Protein AF-A0A1S2JYB7-F1 (afdb_monomer)

Mean predicted aligned error: 8.52 Å

Secondary structure (DSSP, 8-state):
-HHHHHHHHHHHHHHHHHHHHHHHHHHHHHHHHHHHHHHHHHTTSS------SS--HHHHHHHHHHHHHHHHHHHHHHHTT---HHHHHHHHHHHHHHHHHHHHHHHHHHHHHHHHHHHHHHHHHHHHHHHHHHHHHHHHTTTT--HHHHHHHHHHHHHHHHHHTT-TTHHHHHHHHHHHHHHHHHHHHHHHHHHHHHS--

Nearest PDB structures (foldseek):
  7k3h-assembly1_B  TM=6.948E-01  e=2.021E+00  synthetic construct
  2xra-assembly1_A  TM=2.652E-01  e=6.170E-01  synthetic construct

pLDDT: mean 89.62, std 13.09, range [43.94, 98.69]

Radius of gyration: 32.05 Å; Cα contacts (8 Å, |Δi|>4): 171; chains: 1; bounding box: 79×21×98 Å

Foldseek 3Di:
DVVVVVVVVVVVVVQVVLQVCLVVLLVLLVVLLVVLVVVLVVVVPDDPQPPDDDAGSVNLVVLSVLLVVLSVVLVVCVVVVDDRSVVSSVSSNVSSVSNVVNSVVVVVVVVVVVVVVVVQVVLLVLLVVLLVVLVVLCVVLVVQADDQLVVLSVQLVVLSVVLVVDPPPSRVSSNSSNVSSNVSNVRSVVSVVVVVVVVVD

Structure (mmCIF, N/CA/C/O backbone):
data_AF-A0A1S2JYB7-F1
#
_entry.id   AF-A0A1S2JYB7-F1
#
loop_
_atom_site.group_PDB
_atom_site.id
_atom_site.type_symbol
_atom_site.label_atom_id
_atom_site.label_alt_id
_atom_site.label_comp_id
_atom_site.label_asym_id
_atom_site.label_entity_id
_atom_site.label_seq_id
_atom_site.pdbx_PDB_ins_code
_atom_site.Cartn_x
_atom_site.Cartn_y
_atom_site.Cartn_z
_atom_site.occupancy
_atom_site.B_iso_or_equiv
_atom_site.auth_seq_id
_atom_site.auth_comp_id
_atom_site.auth_asym_id
_atom_site.auth_atom_id
_atom_site.pdbx_PDB_model_num
ATOM 1 N N . MET A 1 1 ? -50.897 3.845 28.136 1.00 62.41 1 MET A N 1
ATOM 2 C CA . MET A 1 1 ? -50.084 2.917 28.954 1.00 62.41 1 MET A CA 1
ATOM 3 C C . MET A 1 1 ? -49.408 1.832 28.113 1.00 62.41 1 MET A C 1
ATOM 5 O O . MET A 1 1 ? -48.233 1.622 28.353 1.00 62.41 1 MET A O 1
ATOM 9 N N . ALA A 1 2 ? -50.059 1.230 27.103 1.00 75.06 2 ALA A N 1
ATOM 10 C CA . ALA A 1 2 ? -49.429 0.231 26.212 1.00 75.06 2 ALA A CA 1
ATOM 11 C C . ALA A 1 2 ? -48.135 0.720 25.517 1.00 75.06 2 ALA A C 1
ATOM 13 O O . ALA A 1 2 ? -47.101 0.080 25.623 1.00 75.06 2 ALA A O 1
ATOM 14 N N . LEU A 1 3 ? -48.148 1.935 24.954 1.00 86.81 3 LEU A N 1
ATOM 15 C CA . LEU A 1 3 ? -47.006 2.535 24.240 1.00 86.81 3 LEU A CA 1
ATOM 16 C C . LEU A 1 3 ? -45.702 2.660 25.057 1.00 86.81 3 LEU A C 1
ATOM 18 O O . LEU A 1 3 ? -44.619 2.607 24.485 1.00 86.81 3 LEU A O 1
ATOM 22 N N . LEU A 1 4 ? -45.796 2.855 26.378 1.00 87.06 4 LEU A N 1
ATOM 23 C CA . LEU A 1 4 ? -44.614 2.969 27.242 1.00 87.06 4 LEU A CA 1
ATOM 24 C C . LEU A 1 4 ? -44.008 1.591 27.530 1.00 87.06 4 LEU A C 1
ATOM 26 O O . LEU A 1 4 ? -42.791 1.457 27.526 1.00 87.06 4 LEU A O 1
ATOM 30 N N . VAL A 1 5 ? -44.854 0.581 27.754 1.00 88.50 5 VAL A N 1
ATOM 31 C CA . VAL A 1 5 ? -44.421 -0.805 27.988 1.00 88.50 5 VAL A CA 1
ATOM 32 C C . VAL A 1 5 ? -43.742 -1.353 26.733 1.00 88.50 5 VAL A C 1
ATOM 34 O O . VAL A 1 5 ? -42.604 -1.801 26.815 1.00 88.50 5 VAL A O 1
ATOM 37 N N . ASP A 1 6 ? -44.352 -1.156 25.560 1.00 88.81 6 ASP A N 1
ATOM 38 C CA . ASP A 1 6 ? -43.769 -1.565 24.275 1.00 88.81 6 ASP A CA 1
ATOM 39 C C . ASP A 1 6 ? -42.399 -0.905 24.011 1.00 88.81 6 ASP A C 1
ATOM 41 O O . ASP A 1 6 ? -41.499 -1.508 23.424 1.00 88.81 6 ASP A O 1
ATOM 45 N N . ALA A 1 7 ? -42.225 0.355 24.430 1.00 85.19 7 ALA A N 1
ATOM 46 C CA . ALA A 1 7 ? -40.959 1.072 24.294 1.00 85.19 7 ALA A CA 1
ATOM 47 C C . ALA A 1 7 ? -39.878 0.547 25.255 1.00 85.19 7 ALA A C 1
ATOM 49 O O . ALA A 1 7 ? -38.714 0.457 24.863 1.00 85.19 7 ALA A O 1
ATOM 50 N N . VAL A 1 8 ? -40.249 0.185 26.488 1.00 90.75 8 VAL A N 1
ATOM 51 C CA . VAL A 1 8 ? -39.332 -0.414 27.472 1.00 90.75 8 VAL A CA 1
ATOM 52 C C . VAL A 1 8 ? -38.886 -1.802 27.020 1.00 90.75 8 VAL A C 1
ATOM 54 O O . VAL A 1 8 ? -37.689 -2.081 27.051 1.00 90.75 8 VAL A O 1
ATOM 57 N N . ASP A 1 9 ? -39.807 -2.632 26.532 1.00 92.06 9 ASP A N 1
ATOM 58 C CA . ASP A 1 9 ? -39.489 -3.976 26.044 1.00 92.06 9 ASP A CA 1
ATOM 59 C C . ASP A 1 9 ? -38.550 -3.919 24.835 1.00 92.06 9 ASP A C 1
ATOM 61 O O . ASP A 1 9 ? -37.530 -4.611 24.799 1.00 92.06 9 ASP A O 1
ATOM 65 N N . ARG A 1 10 ? -38.818 -3.018 23.877 1.00 88.56 10 ARG A N 1
ATOM 66 C CA . ARG A 1 10 ? -37.906 -2.778 22.748 1.00 88.56 10 ARG A CA 1
ATOM 67 C C . ARG A 1 10 ? -36.523 -2.345 23.225 1.00 88.56 10 ARG A C 1
ATOM 69 O O . ARG A 1 10 ? -35.522 -2.870 22.746 1.00 88.56 10 ARG A O 1
ATOM 76 N N . ARG A 1 11 ? -36.457 -1.417 24.183 1.00 90.94 11 ARG A N 1
ATOM 77 C CA . ARG A 1 11 ? -35.179 -0.937 24.715 1.00 90.94 11 ARG A CA 1
ATOM 78 C C . ARG A 1 11 ? -34.408 -2.048 25.429 1.00 90.94 11 ARG A C 1
ATOM 80 O O . ARG A 1 11 ? -33.192 -2.115 25.289 1.00 90.94 11 ARG A O 1
ATOM 87 N N . ALA A 1 12 ? -35.089 -2.924 26.166 1.00 90.88 12 ALA A N 1
ATOM 88 C CA . ALA A 1 12 ? -34.463 -4.074 26.811 1.00 90.88 12 ALA A CA 1
ATOM 89 C C . ALA A 1 12 ? -33.847 -5.037 25.782 1.00 90.88 12 ALA A C 1
ATOM 91 O O . ALA A 1 12 ? -32.717 -5.487 25.973 1.00 90.88 12 ALA A O 1
ATOM 92 N N . VAL A 1 13 ? -34.547 -5.290 24.669 1.00 93.88 13 VAL A N 1
ATOM 93 C CA . VAL A 1 13 ? -34.031 -6.102 23.554 1.00 93.88 13 VAL A CA 1
ATOM 94 C C . VAL A 1 13 ? -32.801 -5.451 22.917 1.00 93.88 13 VAL A C 1
ATOM 96 O O . VAL A 1 13 ? -31.772 -6.108 22.802 1.00 93.88 13 VAL A O 1
ATOM 99 N N . GLU A 1 14 ? -32.856 -4.158 22.582 1.00 91.50 14 GLU A N 1
ATOM 100 C CA . GLU A 1 14 ? -31.715 -3.429 21.999 1.00 91.50 14 GLU A CA 1
ATOM 101 C C . GLU A 1 14 ? -30.465 -3.485 22.891 1.00 91.50 14 GLU A C 1
ATOM 103 O O . GLU A 1 14 ? -29.353 -3.710 22.409 1.00 91.50 14 GLU A O 1
ATOM 108 N N . LEU A 1 15 ? -30.638 -3.295 24.203 1.00 94.69 15 LEU A N 1
ATOM 109 C CA . LEU A 1 15 ? -29.540 -3.353 25.169 1.00 94.69 15 LEU A CA 1
ATOM 110 C C . LEU A 1 15 ? -28.949 -4.765 25.265 1.00 94.69 15 LEU A C 1
ATOM 112 O O . LEU A 1 15 ? -27.727 -4.908 25.309 1.00 94.69 15 LEU A O 1
ATOM 116 N N . ALA A 1 16 ? -29.796 -5.798 25.271 1.00 94.19 16 ALA A N 1
ATOM 117 C CA . ALA A 1 16 ? -29.359 -7.191 25.302 1.00 94.19 16 ALA A CA 1
ATOM 118 C C . ALA A 1 16 ? -28.615 -7.588 24.017 1.00 94.19 16 ALA A C 1
ATOM 120 O O . ALA A 1 16 ? -27.572 -8.239 24.084 1.00 94.19 16 ALA A O 1
ATOM 121 N N . GLU A 1 17 ? -29.100 -7.155 22.851 1.00 95.88 17 GLU A N 1
ATOM 122 C CA . GLU A 1 17 ? -28.427 -7.373 21.569 1.00 95.88 17 GLU A CA 1
ATOM 123 C C . GLU A 1 17 ? -27.063 -6.681 21.518 1.00 95.88 17 GLU A C 1
ATOM 125 O O . GLU A 1 17 ? -26.070 -7.297 21.122 1.00 95.88 17 GLU A O 1
ATOM 130 N N . ALA A 1 18 ? -26.988 -5.417 21.946 1.00 95.69 18 ALA A N 1
ATOM 131 C CA . ALA A 1 18 ? -25.731 -4.679 21.981 1.00 95.69 18 ALA A CA 1
ATOM 132 C C . ALA A 1 18 ? -24.721 -5.325 22.943 1.00 95.69 18 ALA A C 1
ATOM 134 O O . ALA A 1 18 ? -23.562 -5.523 22.571 1.00 95.69 18 ALA A O 1
ATOM 135 N N . ALA A 1 19 ? -25.168 -5.739 24.133 1.00 95.81 19 ALA A N 1
ATOM 136 C CA . ALA A 1 19 ? -24.342 -6.474 25.090 1.00 95.81 19 ALA A CA 1
ATOM 137 C C . ALA A 1 19 ? -23.849 -7.815 24.520 1.00 95.81 19 ALA A C 1
ATOM 139 O O . ALA A 1 19 ? -22.691 -8.173 24.717 1.00 95.81 19 ALA A O 1
ATOM 140 N N . GLY A 1 20 ? -24.691 -8.532 23.768 1.00 97.06 20 GLY A N 1
ATOM 141 C CA . GLY A 1 20 ? -24.318 -9.787 23.110 1.00 97.06 20 GLY A CA 1
ATOM 142 C C . GLY A 1 20 ? -23.307 -9.619 21.968 1.00 97.06 20 GLY A C 1
ATOM 143 O O . GLY A 1 20 ? -22.496 -10.513 21.737 1.00 97.06 20 GLY A O 1
ATOM 144 N N . ARG A 1 21 ? -23.317 -8.478 21.266 1.00 97.88 21 ARG A N 1
ATOM 145 C CA . ARG A 1 21 ? -22.377 -8.174 20.166 1.00 97.88 21 ARG A CA 1
ATOM 146 C C . ARG A 1 21 ? -21.041 -7.607 20.639 1.00 97.88 21 ARG A C 1
ATOM 148 O O . ARG A 1 21 ? -20.037 -7.767 19.946 1.00 97.88 21 ARG A O 1
ATOM 155 N N . LEU A 1 22 ? -21.017 -6.956 21.801 1.00 97.94 22 LEU A N 1
ATOM 156 C CA . LEU A 1 22 ? -19.838 -6.260 22.315 1.00 97.94 22 LEU A CA 1
ATOM 157 C C . LEU A 1 22 ? -18.574 -7.142 22.423 1.00 97.94 22 LEU A C 1
ATOM 159 O O . LEU A 1 22 ? -17.516 -6.673 22.001 1.00 97.94 22 LEU A O 1
ATOM 163 N N . PRO A 1 23 ? -18.630 -8.405 22.900 1.00 97.56 23 PRO A N 1
ATOM 164 C CA . PRO A 1 23 ? -17.450 -9.271 22.941 1.00 97.56 23 PRO A CA 1
ATOM 165 C C . PRO A 1 23 ? -16.840 -9.529 21.558 1.00 97.56 23 PRO A C 1
ATOM 167 O O . PRO A 1 23 ? -15.619 -9.540 21.424 1.00 97.56 23 PRO A O 1
ATOM 170 N N . GLY A 1 24 ? -17.680 -9.692 20.530 1.00 98.00 24 GLY A N 1
ATOM 171 C CA . GLY A 1 24 ? -17.230 -9.869 19.148 1.00 98.00 24 GLY A CA 1
ATOM 172 C C . GLY A 1 24 ? -16.536 -8.619 18.614 1.00 98.00 24 GLY A C 1
ATOM 173 O O . GLY A 1 24 ? -15.418 -8.707 18.121 1.00 98.00 24 GLY A O 1
ATOM 174 N N . ALA A 1 25 ? -17.143 -7.446 18.814 1.00 98.06 25 ALA A N 1
ATOM 175 C CA . ALA A 1 25 ? -16.552 -6.172 18.400 1.00 98.06 25 ALA A CA 1
ATOM 176 C C . ALA A 1 25 ? -15.205 -5.889 19.095 1.00 98.06 25 ALA A C 1
ATOM 178 O O . ALA A 1 25 ? -14.282 -5.364 18.478 1.00 98.06 25 ALA A O 1
ATOM 179 N N . LEU A 1 26 ? -15.063 -6.256 20.375 1.00 98.31 26 LEU A N 1
ATOM 180 C CA . LEU A 1 26 ? -13.788 -6.149 21.092 1.00 98.31 26 LEU A CA 1
ATOM 181 C C . LEU A 1 26 ? -12.722 -7.090 20.514 1.00 98.31 26 LEU A C 1
ATOM 183 O O . LEU A 1 26 ? -11.576 -6.674 20.367 1.00 98.31 26 LEU A O 1
ATOM 187 N N . ALA A 1 27 ? -13.091 -8.328 20.175 1.00 98.19 27 ALA A N 1
ATOM 188 C CA . ALA A 1 27 ? -12.171 -9.288 19.568 1.00 98.19 27 ALA A CA 1
ATOM 189 C C . ALA A 1 27 ? -11.717 -8.848 18.162 1.00 98.19 27 ALA A C 1
ATOM 191 O O . ALA A 1 27 ? -10.544 -8.992 17.820 1.00 98.19 27 ALA A O 1
ATOM 192 N N . GLU A 1 28 ? -12.620 -8.275 17.361 1.00 97.81 28 GLU A N 1
ATOM 193 C CA . GLU A 1 28 ? -12.292 -7.688 16.054 1.00 97.81 28 GLU A CA 1
ATOM 194 C C . GLU A 1 28 ? -11.310 -6.516 16.199 1.00 97.81 28 GLU A C 1
ATOM 196 O O . GLU A 1 28 ? -10.268 -6.496 15.538 1.00 97.81 28 GLU A O 1
ATOM 201 N N . ALA A 1 29 ? -11.577 -5.603 17.138 1.00 98.19 29 ALA A N 1
ATOM 202 C CA . ALA A 1 29 ? -10.691 -4.479 17.428 1.00 98.19 29 ALA A CA 1
ATOM 203 C C . ALA A 1 29 ? -9.292 -4.923 17.876 1.00 98.19 29 ALA A C 1
ATOM 205 O O . ALA A 1 29 ? -8.289 -4.353 17.445 1.00 98.19 29 ALA A O 1
ATOM 206 N N . GLU A 1 30 ? -9.193 -5.969 18.698 1.00 98.06 30 GLU A N 1
ATOM 207 C CA . GLU A 1 30 ? -7.906 -6.555 19.083 1.00 98.06 30 GLU A CA 1
ATOM 208 C C . GLU A 1 30 ? -7.153 -7.181 17.916 1.00 98.06 30 GLU A C 1
ATOM 210 O O . GLU A 1 30 ? -5.936 -7.011 17.810 1.00 98.06 30 GLU A O 1
ATOM 215 N N . ALA A 1 31 ? -7.854 -7.894 17.033 1.00 98.19 31 ALA A N 1
ATOM 216 C CA . ALA A 1 31 ? -7.241 -8.470 15.846 1.00 98.19 31 ALA A CA 1
ATOM 217 C C . ALA A 1 31 ? -6.654 -7.369 14.947 1.00 98.19 31 ALA A C 1
ATOM 219 O O . ALA A 1 31 ? -5.500 -7.472 14.521 1.00 98.19 31 ALA A O 1
ATOM 220 N N . ASN A 1 32 ? -7.399 -6.280 14.738 1.00 97.88 32 ASN A N 1
ATOM 221 C CA . ASN A 1 32 ? -6.933 -5.127 13.970 1.00 97.88 32 ASN A CA 1
ATOM 222 C C . ASN A 1 32 ? -5.782 -4.382 14.668 1.00 97.88 32 ASN A C 1
ATOM 224 O O . ASN A 1 32 ? -4.841 -3.948 14.003 1.00 97.88 32 ASN A O 1
ATOM 228 N N . LEU A 1 33 ? -5.786 -4.273 16.001 1.00 98.38 33 LEU A N 1
ATOM 229 C CA . LEU A 1 33 ? -4.655 -3.731 16.766 1.00 98.38 33 LEU A CA 1
ATOM 230 C C . LEU A 1 33 ? -3.391 -4.587 16.609 1.00 98.38 33 LEU A C 1
ATOM 232 O O . LEU A 1 33 ? -2.304 -4.047 16.391 1.00 98.38 33 LEU A O 1
ATOM 236 N N . ALA A 1 34 ? -3.524 -5.914 16.658 1.00 98.00 34 ALA A N 1
ATOM 237 C CA . ALA A 1 34 ? -2.413 -6.835 16.443 1.00 98.00 34 ALA A CA 1
ATOM 238 C C . ALA A 1 34 ? -1.874 -6.768 15.001 1.00 98.00 34 ALA A C 1
ATOM 240 O O . ALA A 1 34 ? -0.659 -6.811 14.797 1.00 98.00 34 ALA A O 1
ATOM 241 N N . GLU A 1 35 ? -2.747 -6.630 13.997 1.00 95.50 35 GLU A N 1
ATOM 242 C CA . GLU A 1 35 ? -2.339 -6.377 12.607 1.00 95.50 35 GLU A CA 1
ATOM 243 C C . GLU A 1 35 ? -1.587 -5.044 12.493 1.00 95.50 35 GLU A C 1
ATOM 245 O O . GLU A 1 35 ? -0.499 -4.996 11.917 1.00 95.50 35 GLU A O 1
ATOM 250 N N . ALA A 1 36 ? -2.112 -3.974 13.095 1.00 94.88 36 ALA A N 1
ATOM 251 C CA . ALA A 1 36 ? -1.473 -2.663 13.084 1.00 94.88 36 ALA A CA 1
ATOM 252 C C . ALA A 1 36 ? -0.083 -2.681 13.724 1.00 94.88 36 ALA A C 1
ATOM 254 O O . ALA A 1 36 ? 0.836 -2.073 13.176 1.00 94.88 36 ALA A O 1
ATOM 255 N N . ALA A 1 37 ? 0.102 -3.407 14.829 1.00 94.12 37 ALA A N 1
ATOM 256 C CA . ALA A 1 37 ? 1.410 -3.575 15.455 1.00 94.12 37 ALA A CA 1
ATOM 257 C C . ALA A 1 37 ? 2.426 -4.221 14.496 1.00 94.12 37 ALA A C 1
ATOM 259 O O . ALA A 1 37 ? 3.509 -3.667 14.304 1.00 94.12 37 ALA A O 1
ATOM 260 N N . LYS A 1 38 ? 2.046 -5.317 13.823 1.00 92.00 38 LYS A N 1
ATOM 261 C CA . LYS A 1 38 ? 2.896 -5.994 12.823 1.00 92.00 38 LYS A CA 1
ATOM 262 C C . LYS A 1 38 ? 3.256 -5.072 11.660 1.00 92.00 38 LYS A C 1
ATOM 264 O O . LYS A 1 38 ? 4.424 -4.922 11.327 1.00 92.00 38 LYS A O 1
ATOM 269 N N . VAL A 1 39 ? 2.267 -4.379 11.091 1.00 88.75 39 VAL A N 1
ATOM 270 C CA . VAL A 1 39 ? 2.493 -3.421 9.995 1.00 88.75 39 VAL A CA 1
ATOM 271 C C . VAL A 1 39 ? 3.453 -2.307 10.425 1.00 88.75 39 VAL A C 1
ATOM 273 O O . VAL A 1 39 ? 4.327 -1.892 9.665 1.00 88.75 39 VAL A O 1
ATOM 276 N N . LEU A 1 40 ? 3.315 -1.797 11.649 1.00 87.25 40 LEU A N 1
ATOM 277 C CA . LEU A 1 40 ? 4.191 -0.749 12.169 1.00 87.25 40 LEU A CA 1
ATOM 278 C C . LEU A 1 40 ? 5.628 -1.232 12.400 1.00 87.25 40 LEU A C 1
ATOM 280 O O . LEU A 1 40 ? 6.549 -0.433 12.176 1.00 87.25 40 LEU A O 1
ATOM 284 N N . GLU A 1 41 ? 5.794 -2.489 12.818 1.00 86.56 41 GLU A N 1
ATOM 285 C CA . GLU A 1 41 ? 7.074 -3.183 12.976 1.00 86.56 41 GLU A CA 1
ATOM 286 C C . GLU A 1 41 ? 7.766 -3.384 11.622 1.00 86.56 41 GLU A C 1
ATOM 288 O O . GLU A 1 41 ? 8.905 -2.934 11.459 1.00 86.56 41 GLU A O 1
ATOM 293 N N . ASP A 1 42 ? 7.054 -3.912 10.622 1.00 79.75 42 ASP A N 1
ATOM 294 C CA . ASP A 1 42 ? 7.552 -4.097 9.251 1.00 79.75 42 ASP A CA 1
ATOM 295 C C . ASP A 1 42 ? 8.029 -2.767 8.645 1.00 79.75 42 ASP A C 1
ATOM 297 O O . ASP A 1 42 ? 9.106 -2.664 8.051 1.00 79.75 42 ASP A O 1
ATOM 301 N N . LEU A 1 43 ? 7.273 -1.690 8.879 1.00 70.12 43 LEU A N 1
ATOM 302 C CA . LEU A 1 43 ? 7.630 -0.336 8.451 1.00 70.12 43 LEU A CA 1
ATOM 303 C C . LEU A 1 43 ? 8.830 0.263 9.214 1.00 70.12 43 LEU A C 1
ATOM 305 O O . LEU A 1 43 ? 9.221 1.395 8.929 1.00 70.12 43 LEU A O 1
ATOM 309 N N . SER A 1 44 ? 9.362 -0.370 10.265 1.00 65.00 44 SER A N 1
ATOM 310 C CA . SER A 1 44 ? 10.615 0.056 10.937 1.00 65.00 44 SER A CA 1
ATOM 311 C C . SER A 1 44 ? 11.859 -0.544 10.288 1.00 65.00 44 SER A C 1
ATOM 313 O O . SER A 1 44 ? 12.940 0.010 10.459 1.00 65.00 44 SER A O 1
ATOM 315 N N . GLY A 1 45 ? 11.709 -1.638 9.536 1.00 53.16 45 GLY A N 1
ATOM 316 C CA . GLY A 1 45 ? 12.801 -2.417 8.948 1.00 53.16 45 GLY A CA 1
ATOM 317 C C . GLY A 1 45 ? 13.443 -1.831 7.684 1.00 53.16 45 GLY A C 1
ATOM 318 O O . GLY A 1 45 ? 14.215 -2.525 7.033 1.00 53.16 45 GLY A O 1
ATOM 319 N N . GLY A 1 46 ? 13.157 -0.576 7.318 1.00 46.25 46 GLY A N 1
ATOM 320 C CA . GLY A 1 46 ? 13.821 0.091 6.189 1.00 46.25 46 GLY A CA 1
ATOM 321 C C . GLY A 1 46 ? 13.104 0.012 4.838 1.00 46.25 46 GLY A C 1
ATOM 322 O O . GLY A 1 46 ? 13.745 0.221 3.811 1.00 46.25 46 GLY A O 1
ATOM 323 N N . LEU A 1 47 ? 11.786 -0.216 4.794 1.00 43.94 47 LEU A N 1
ATOM 324 C CA . LEU A 1 47 ? 11.032 0.206 3.610 1.00 43.94 47 LEU A CA 1
ATOM 325 C C . LEU A 1 47 ? 10.935 1.738 3.624 1.00 43.94 47 LEU A C 1
ATOM 327 O O . LEU A 1 47 ? 10.492 2.287 4.638 1.00 43.94 47 LEU A O 1
ATOM 331 N N . PRO A 1 48 ? 11.357 2.437 2.553 1.00 46.12 48 PRO A N 1
ATOM 332 C CA . PRO A 1 48 ? 11.268 3.884 2.494 1.00 46.12 48 PRO A CA 1
ATOM 333 C C . PRO A 1 48 ? 9.822 4.284 2.757 1.00 46.12 48 PRO A C 1
ATOM 335 O O . PRO A 1 48 ? 8.898 3.927 2.023 1.00 46.12 48 PRO A O 1
ATOM 338 N N . GLY A 1 49 ? 9.641 5.003 3.861 1.00 47.00 49 GLY A N 1
ATOM 339 C CA . GLY A 1 49 ? 8.420 5.716 4.160 1.00 47.00 49 GLY A CA 1
ATOM 340 C C . GLY A 1 49 ? 8.255 6.826 3.137 1.00 47.00 49 GLY A C 1
ATOM 341 O O . GLY A 1 49 ? 8.554 7.975 3.426 1.00 47.00 49 GLY A O 1
ATOM 342 N N . ALA A 1 50 ? 7.773 6.493 1.944 1.00 45.56 50 ALA A N 1
ATOM 343 C CA . ALA A 1 50 ? 7.214 7.476 1.038 1.00 45.56 50 ALA A CA 1
ATOM 344 C C . ALA A 1 50 ? 5.782 7.750 1.502 1.00 45.56 50 ALA A C 1
ATOM 346 O O . ALA A 1 50 ? 4.793 7.172 1.048 1.00 45.56 50 ALA A O 1
ATOM 347 N N . THR A 1 51 ? 5.696 8.614 2.508 1.00 52.00 51 THR A N 1
ATOM 348 C CA . THR A 1 51 ? 4.501 9.385 2.809 1.00 52.00 51 THR A CA 1
ATOM 349 C C . THR A 1 51 ? 4.287 10.384 1.678 1.00 52.00 51 THR A C 1
ATOM 351 O O . THR A 1 51 ? 4.775 11.508 1.745 1.00 52.00 51 THR A O 1
ATOM 354 N N . ALA A 1 52 ? 3.543 9.979 0.656 1.00 44.06 52 ALA A N 1
ATOM 355 C CA . ALA A 1 52 ? 2.821 10.901 -0.204 1.00 44.06 52 ALA A CA 1
ATOM 356 C C . ALA A 1 52 ? 1.348 10.452 -0.240 1.00 44.06 52 ALA A C 1
ATOM 358 O O . ALA A 1 52 ? 1.016 9.379 -0.733 1.00 44.06 52 ALA A O 1
ATOM 359 N N . GLU A 1 53 ? 0.519 11.274 0.413 1.00 47.94 53 GLU A N 1
ATOM 360 C CA . GLU A 1 53 ? -0.952 11.367 0.366 1.00 47.94 53 GLU A CA 1
ATOM 361 C C . GLU A 1 53 ? -1.815 10.282 1.049 1.00 47.94 53 GLU A C 1
ATOM 363 O O . GLU A 1 53 ? -2.090 9.206 0.521 1.00 47.94 53 GLU A O 1
ATOM 368 N N . GLY A 1 54 ? -2.328 10.618 2.246 1.00 56.78 54 GLY A N 1
ATOM 369 C CA . GLY A 1 54 ? -3.603 10.114 2.791 1.00 56.78 54 GLY A CA 1
ATOM 370 C C . GLY A 1 54 ? -3.542 9.519 4.203 1.00 56.78 54 GLY A C 1
ATOM 371 O O . GLY A 1 54 ? -4.203 10.007 5.113 1.00 56.78 54 GLY A O 1
ATOM 372 N N . VAL A 1 55 ? -2.746 8.466 4.395 1.00 63.50 55 VAL A N 1
ATOM 373 C CA . VAL A 1 55 ? -2.496 7.838 5.704 1.00 63.50 55 VAL A CA 1
ATOM 374 C C . VAL A 1 55 ? -0.995 7.624 5.845 1.00 63.50 55 VAL A C 1
ATOM 376 O O . VAL A 1 55 ? -0.366 6.938 5.032 1.00 63.50 55 VAL A O 1
ATOM 379 N N . THR A 1 56 ? -0.404 8.270 6.839 1.00 75.75 56 THR A N 1
ATOM 380 C CA . THR A 1 56 ? 1.007 8.151 7.203 1.00 75.75 56 THR A CA 1
ATOM 381 C C . THR A 1 56 ? 1.204 7.053 8.249 1.00 75.75 56 THR A C 1
ATOM 383 O O . THR A 1 56 ? 0.270 6.636 8.937 1.00 75.75 56 THR A O 1
ATOM 386 N N . LYS A 1 57 ? 2.454 6.610 8.440 1.00 81.00 57 LYS A N 1
ATOM 387 C CA . LYS A 1 57 ? 2.813 5.741 9.574 1.00 81.00 57 LYS A CA 1
ATOM 388 C C . LYS A 1 57 ? 2.386 6.365 10.915 1.00 81.00 57 LYS A C 1
ATOM 390 O O . LYS A 1 57 ? 2.036 5.644 11.844 1.00 81.00 57 LYS A O 1
ATOM 395 N N . ALA A 1 58 ? 2.421 7.696 11.021 1.00 84.62 58 ALA A N 1
ATOM 396 C CA . ALA A 1 58 ? 1.956 8.424 12.199 1.00 84.62 58 ALA A CA 1
ATOM 397 C C . ALA A 1 58 ? 0.428 8.346 12.359 1.00 84.62 58 ALA A C 1
ATOM 399 O O . ALA A 1 58 ? -0.043 8.109 13.468 1.00 84.62 58 ALA A O 1
ATOM 400 N N . ASP A 1 59 ? -0.334 8.438 11.267 1.00 87.12 59 ASP A N 1
ATOM 401 C CA . ASP A 1 59 ? -1.796 8.301 11.300 1.00 87.12 59 ASP A CA 1
ATOM 402 C C . ASP A 1 59 ? -2.230 6.899 11.733 1.00 87.12 59 ASP A C 1
ATOM 404 O O . ASP A 1 59 ? -3.116 6.768 12.580 1.00 87.12 59 ASP A O 1
ATOM 408 N N . LEU A 1 60 ? -1.585 5.847 11.207 1.00 91.44 60 LEU A N 1
ATOM 409 C CA . LEU A 1 60 ? -1.857 4.469 11.634 1.00 91.44 60 LEU A CA 1
ATOM 410 C C . LEU A 1 60 ? -1.572 4.292 13.133 1.00 91.44 60 LEU A C 1
ATOM 412 O O . LEU A 1 60 ? -2.405 3.740 13.848 1.00 91.44 60 LEU A O 1
ATOM 416 N N . ARG A 1 61 ? -0.444 4.824 13.630 1.00 92.50 61 ARG A N 1
ATOM 417 C CA . ARG A 1 61 ? -0.128 4.816 15.071 1.00 92.50 61 ARG A CA 1
ATOM 418 C C . ARG A 1 61 ? -1.175 5.545 15.902 1.00 92.50 61 ARG A C 1
ATOM 420 O O . ARG A 1 61 ? -1.595 5.022 16.927 1.00 92.50 61 ARG A O 1
ATOM 427 N N . GLY A 1 62 ? -1.598 6.733 15.472 1.00 94.69 62 GLY A N 1
ATOM 428 C CA . GLY A 1 62 ? -2.597 7.522 16.190 1.00 94.69 62 GLY A CA 1
ATOM 429 C C . GLY A 1 62 ? -3.948 6.811 16.277 1.00 94.69 62 GLY A C 1
ATOM 430 O O . GLY A 1 62 ? -4.579 6.799 17.332 1.00 94.69 62 GLY A O 1
ATOM 431 N N . ARG A 1 63 ? -4.379 6.166 15.187 1.00 96.56 63 ARG A N 1
ATOM 432 C CA . ARG A 1 63 ? -5.622 5.380 15.160 1.00 96.56 63 ARG A CA 1
ATOM 433 C C . ARG A 1 63 ? -5.521 4.110 16.002 1.00 96.56 63 ARG A C 1
ATOM 435 O O . ARG A 1 63 ? -6.470 3.814 16.721 1.00 96.56 63 ARG A O 1
ATOM 442 N N . ALA A 1 64 ? -4.379 3.420 15.978 1.00 97.44 64 ALA A N 1
ATOM 443 C CA . ALA A 1 64 ? -4.129 2.261 16.834 1.00 97.44 64 ALA A CA 1
ATOM 444 C C . ALA A 1 64 ? -4.172 2.648 18.322 1.00 97.44 64 ALA A C 1
ATOM 446 O O . ALA A 1 64 ? -4.945 2.070 19.076 1.00 97.44 64 ALA A O 1
ATOM 447 N N . ALA A 1 65 ? -3.460 3.705 18.725 1.00 97.88 65 ALA A N 1
ATOM 448 C CA . ALA A 1 65 ? -3.482 4.193 20.106 1.00 97.88 65 ALA A CA 1
ATOM 449 C C . ALA A 1 65 ? -4.898 4.590 20.568 1.00 97.88 65 ALA A C 1
ATOM 451 O O . ALA A 1 65 ? -5.291 4.329 21.704 1.00 97.88 65 ALA A O 1
ATOM 452 N N . ARG A 1 66 ? -5.703 5.191 19.680 1.00 98.00 66 ARG A N 1
ATOM 453 C CA . ARG A 1 66 ? -7.108 5.507 19.975 1.00 98.00 66 ARG A CA 1
ATOM 454 C C . ARG A 1 66 ? -7.957 4.249 20.166 1.00 98.00 66 ARG A C 1
ATOM 456 O O . ARG A 1 66 ? -8.763 4.217 21.092 1.00 98.00 66 ARG A O 1
ATOM 463 N N . ALA A 1 67 ? -7.816 3.251 19.296 1.00 98.38 67 ALA A N 1
ATOM 464 C CA . ALA A 1 67 ? -8.552 1.994 19.414 1.00 98.38 67 ALA A CA 1
ATOM 465 C C . ALA A 1 67 ? -8.156 1.219 20.680 1.00 98.38 67 ALA A C 1
ATOM 467 O O . ALA A 1 67 ? -9.033 0.713 21.378 1.00 98.38 67 ALA A O 1
ATOM 468 N N . GLU A 1 68 ? -6.874 1.217 21.043 1.00 98.62 68 GLU A N 1
ATOM 469 C CA . GLU A 1 68 ? -6.373 0.639 22.294 1.00 98.62 68 GLU A CA 1
ATOM 470 C C . GLU A 1 68 ? -6.980 1.332 23.525 1.00 98.62 68 GLU A C 1
ATOM 472 O O . GLU A 1 68 ? -7.517 0.671 24.412 1.00 98.62 68 GLU A O 1
ATOM 477 N N . ALA A 1 69 ? -6.997 2.669 23.550 1.00 98.50 69 ALA A N 1
ATOM 478 C CA . ALA A 1 69 ? -7.619 3.422 24.640 1.00 98.50 69 ALA A CA 1
ATOM 479 C C . ALA A 1 69 ? -9.127 3.133 24.765 1.00 98.50 69 ALA A C 1
ATOM 481 O O . ALA A 1 69 ? -9.620 2.861 25.858 1.00 98.50 69 ALA A O 1
ATOM 482 N N . VAL A 1 70 ? -9.867 3.145 23.648 1.00 98.56 70 VAL A N 1
ATOM 483 C CA . VAL A 1 70 ? -11.319 2.892 23.646 1.00 98.56 70 VAL A CA 1
ATOM 484 C C . VAL A 1 70 ? -11.651 1.470 24.097 1.00 98.56 70 VAL A C 1
ATOM 486 O O . VAL A 1 70 ? -12.552 1.288 24.914 1.00 98.56 70 VAL A O 1
ATOM 489 N N . THR A 1 71 ? -10.941 0.466 23.583 1.00 98.12 71 THR A N 1
ATOM 490 C CA . THR A 1 71 ? -11.163 -0.939 23.960 1.00 98.12 71 THR A CA 1
ATOM 491 C C . THR A 1 71 ? -10.799 -1.194 25.423 1.00 98.12 71 THR A C 1
ATOM 493 O O . THR A 1 71 ? -11.555 -1.870 26.122 1.00 98.12 71 THR A O 1
ATOM 496 N N . GLY A 1 72 ? -9.708 -0.600 25.919 1.00 97.94 72 GLY A N 1
ATOM 497 C CA . GLY A 1 72 ? -9.321 -0.659 27.329 1.00 97.94 72 GLY A CA 1
ATOM 498 C C . GLY A 1 72 ? -10.347 -0.012 28.265 1.00 97.94 72 GLY A C 1
ATOM 499 O O . GLY A 1 72 ? -10.722 -0.612 29.274 1.00 97.94 72 GLY A O 1
ATOM 500 N N . ASP A 1 73 ? -10.853 1.174 27.915 1.00 97.75 73 ASP A N 1
ATOM 501 C CA . ASP A 1 73 ? -11.889 1.863 28.693 1.00 97.75 73 ASP A CA 1
ATOM 502 C C . ASP A 1 73 ? -13.193 1.058 28.745 1.00 97.75 73 ASP A C 1
ATOM 504 O O . ASP A 1 73 ? -13.770 0.874 29.816 1.00 97.75 73 ASP A O 1
ATOM 508 N N . VAL A 1 74 ? -13.645 0.536 27.599 1.00 97.81 74 VAL A N 1
ATOM 509 C CA . VAL A 1 74 ? -14.884 -0.249 27.519 1.00 97.81 74 VAL A CA 1
ATOM 510 C C . VAL A 1 74 ? -14.781 -1.536 28.333 1.00 97.81 74 VAL A C 1
ATOM 512 O O . VAL A 1 74 ? -15.723 -1.864 29.050 1.00 97.81 74 VAL A O 1
ATOM 515 N N . ARG A 1 75 ? -13.643 -2.239 28.293 1.00 97.00 75 ARG A N 1
ATOM 516 C CA . ARG A 1 75 ? -13.421 -3.434 29.126 1.00 97.00 75 ARG A CA 1
ATOM 517 C C . ARG A 1 75 ? -13.538 -3.132 30.605 1.00 97.00 75 ARG A C 1
ATOM 519 O O . ARG A 1 75 ? -14.266 -3.831 31.302 1.00 97.00 75 ARG A O 1
ATOM 526 N N . ARG A 1 76 ? -12.899 -2.051 31.054 1.00 96.81 76 ARG A N 1
ATOM 527 C CA . ARG A 1 76 ? -12.990 -1.613 32.447 1.00 96.81 76 ARG A CA 1
ATOM 528 C C . ARG A 1 76 ? -14.442 -1.330 32.844 1.00 96.81 76 ARG A C 1
ATOM 530 O O . ARG A 1 76 ? -14.896 -1.812 33.873 1.00 96.81 76 ARG A O 1
ATOM 537 N N . SER A 1 77 ? -15.204 -0.625 32.005 1.00 95.31 77 SER A N 1
ATOM 538 C CA . SER A 1 77 ? -16.625 -0.355 32.277 1.00 95.31 77 SER A CA 1
ATOM 539 C C . SER A 1 77 ? -17.494 -1.620 32.298 1.00 95.31 77 SER A C 1
ATOM 541 O O . SER A 1 77 ? -18.451 -1.695 33.072 1.00 95.31 77 SER A O 1
ATOM 543 N N . VAL A 1 78 ? -17.172 -2.619 31.468 1.00 94.75 78 VAL A N 1
ATOM 544 C CA . VAL A 1 78 ? -17.838 -3.931 31.485 1.00 94.75 78 VAL A CA 1
ATOM 545 C C . VAL A 1 78 ? -17.542 -4.672 32.791 1.00 94.75 78 VAL A C 1
ATOM 547 O O . VAL A 1 78 ? -18.469 -5.194 33.407 1.00 94.75 78 VAL A O 1
ATOM 550 N N . GLU A 1 79 ? -16.287 -4.675 33.247 1.00 94.75 79 GLU A N 1
ATOM 551 C CA . GLU A 1 79 ? -15.866 -5.287 34.518 1.00 94.75 79 GLU A CA 1
ATOM 552 C C . GLU A 1 79 ? -16.514 -4.613 35.738 1.00 94.75 79 GLU A C 1
ATOM 554 O O . GLU A 1 79 ? -16.933 -5.288 36.677 1.00 94.75 79 GLU A O 1
ATOM 559 N N . GLU A 1 80 ? -16.666 -3.286 35.708 1.00 94.56 80 GLU A N 1
ATOM 560 C CA . GLU A 1 80 ? -17.358 -2.502 36.742 1.00 94.56 80 GLU A CA 1
ATOM 561 C C . GLU A 1 80 ? -18.886 -2.728 36.754 1.00 94.56 80 GLU A C 1
ATOM 563 O O . GLU A 1 80 ? -19.579 -2.320 37.693 1.00 94.56 80 GLU A O 1
ATOM 568 N N . GLY A 1 81 ? -19.434 -3.375 35.718 1.00 87.62 81 GLY A N 1
ATOM 569 C CA . GLY A 1 81 ? -20.830 -3.813 35.631 1.00 87.62 81 GLY A CA 1
ATOM 570 C C . GLY A 1 81 ? -21.861 -2.708 35.377 1.00 87.62 81 GLY A C 1
ATOM 571 O O . GLY A 1 81 ? -23.045 -3.004 35.222 1.00 87.62 81 GLY A O 1
ATOM 572 N N . ARG A 1 82 ? -21.448 -1.435 35.311 1.00 88.00 82 ARG A N 1
ATOM 573 C CA . ARG A 1 82 ? -22.318 -0.289 35.000 1.00 88.00 82 ARG A CA 1
ATOM 574 C C . ARG A 1 82 ? -21.841 0.413 33.734 1.00 88.00 82 ARG A C 1
ATOM 576 O O . ARG A 1 82 ? -21.055 1.350 33.794 1.00 88.00 82 ARG A O 1
ATOM 583 N N . TYR A 1 83 ? -22.370 -0.021 32.596 1.00 94.44 83 TYR A N 1
ATOM 584 C CA . TYR A 1 83 ? -22.098 0.576 31.290 1.00 94.44 83 TYR A CA 1
ATOM 585 C C . TYR A 1 83 ? -23.372 0.631 30.441 1.00 94.44 83 TYR A C 1
ATOM 587 O O . TYR A 1 83 ? -24.324 -0.105 30.696 1.00 94.44 83 TYR A O 1
ATOM 595 N N . ASP A 1 84 ? -23.393 1.513 29.440 1.00 95.69 84 ASP A N 1
ATOM 596 C CA . ASP A 1 84 ? -24.399 1.501 28.375 1.00 95.69 84 ASP A CA 1
ATOM 597 C C . ASP A 1 84 ? -23.877 0.604 27.234 1.00 95.69 84 ASP A C 1
ATOM 599 O O . ASP A 1 84 ? -22.908 0.984 26.567 1.00 95.69 84 ASP A O 1
ATOM 603 N N . PRO A 1 85 ? -24.469 -0.585 26.998 1.00 95.75 85 PRO A N 1
ATOM 604 C CA . PRO A 1 85 ? -23.998 -1.512 25.973 1.00 95.75 85 PRO A CA 1
ATOM 605 C C . PRO A 1 85 ? -24.084 -0.958 24.552 1.00 95.75 85 PRO A C 1
ATOM 607 O O . PRO A 1 85 ? -23.246 -1.302 23.719 1.00 95.75 85 PRO A O 1
ATOM 610 N N . VAL A 1 86 ? -25.062 -0.093 24.265 1.00 96.56 86 VAL A N 1
ATOM 611 C CA . VAL A 1 86 ? -25.226 0.508 22.933 1.00 96.56 86 VAL A CA 1
ATOM 612 C C . VAL A 1 86 ? -24.102 1.504 22.681 1.00 96.56 86 VAL A C 1
ATOM 614 O O . VAL A 1 86 ? -23.468 1.471 21.627 1.00 96.56 86 VAL A O 1
ATOM 617 N N . GLU A 1 87 ? -23.811 2.352 23.665 1.00 97.12 87 GLU A N 1
ATOM 618 C CA . GLU A 1 87 ? -22.723 3.324 23.569 1.00 97.12 87 GLU A CA 1
ATOM 619 C C . GLU A 1 87 ? -21.347 2.646 23.546 1.00 97.12 87 GLU A C 1
ATOM 621 O O . GLU A 1 87 ? -20.485 3.021 22.750 1.00 97.12 87 GLU A O 1
ATOM 626 N N . ALA A 1 88 ? -21.142 1.614 24.369 1.00 97.88 88 ALA A N 1
ATOM 627 C CA . ALA A 1 88 ? -19.912 0.828 24.370 1.00 97.88 88 ALA A CA 1
ATOM 628 C C . ALA A 1 88 ? -19.658 0.179 23.001 1.00 97.88 88 ALA A C 1
ATOM 630 O O . ALA A 1 88 ? -18.573 0.336 22.438 1.00 97.88 88 ALA A O 1
ATOM 631 N N . LEU A 1 89 ? -20.674 -0.483 22.433 1.00 98.19 89 LEU A N 1
ATOM 632 C CA . LEU A 1 89 ? -20.583 -1.103 21.112 1.00 98.19 89 LEU A CA 1
ATOM 633 C C . LEU A 1 89 ? -20.295 -0.066 20.023 1.00 98.19 89 LEU A C 1
ATOM 635 O O . LEU A 1 89 ? -19.408 -0.282 19.199 1.00 98.19 89 LEU A O 1
ATOM 639 N N . ARG A 1 90 ? -20.993 1.077 20.045 1.00 98.06 90 ARG A N 1
ATOM 640 C CA . ARG A 1 90 ? -20.780 2.173 19.091 1.00 98.06 90 ARG A CA 1
ATOM 641 C C . ARG A 1 90 ? -19.342 2.691 19.143 1.00 98.06 90 ARG A C 1
ATOM 643 O O . ARG A 1 90 ? -18.700 2.805 18.103 1.00 98.06 90 ARG A O 1
ATOM 650 N N . ARG A 1 91 ? -18.815 2.969 20.341 1.00 98.25 91 ARG A N 1
ATOM 651 C CA . ARG A 1 91 ? -17.446 3.483 20.515 1.00 98.25 91 ARG A CA 1
ATOM 652 C C . ARG A 1 91 ? -16.394 2.502 20.005 1.00 98.25 91 ARG A C 1
ATOM 654 O O . ARG A 1 91 ? -15.471 2.935 19.315 1.00 98.25 91 ARG A O 1
ATOM 661 N N . VAL A 1 92 ? -16.529 1.211 20.323 1.00 98.56 92 VAL A N 1
ATOM 662 C CA . VAL A 1 92 ? -15.608 0.173 19.830 1.00 98.56 92 VAL A CA 1
ATOM 663 C C . VAL A 1 92 ? -15.679 0.081 18.309 1.00 98.56 92 VAL A C 1
ATOM 665 O O . VAL A 1 92 ? -14.643 0.183 17.661 1.00 98.56 92 VAL A O 1
ATOM 668 N N . ALA A 1 93 ? -16.883 -0.017 17.738 1.00 98.25 93 ALA A N 1
ATOM 669 C CA . ALA A 1 93 ? -17.070 -0.133 16.293 1.00 98.25 93 ALA A CA 1
ATOM 670 C C . ALA A 1 93 ? -16.513 1.077 15.521 1.00 98.25 93 ALA A C 1
ATOM 672 O O . ALA A 1 93 ? -15.898 0.913 14.472 1.00 98.25 93 ALA A O 1
ATOM 673 N N . GLU A 1 94 ? -16.676 2.299 16.033 1.00 98.50 94 GLU A N 1
ATOM 674 C CA . GLU A 1 94 ? -16.123 3.506 15.403 1.00 98.50 94 GLU A CA 1
ATOM 675 C C . GLU A 1 94 ? -14.592 3.545 15.440 1.00 98.50 94 GLU A C 1
ATOM 677 O O . GLU A 1 94 ? -13.946 3.936 14.461 1.00 98.50 94 GLU A O 1
ATOM 682 N N . ALA A 1 95 ? -13.999 3.163 16.574 1.00 98.38 95 ALA A N 1
ATOM 683 C CA . ALA A 1 95 ? -12.551 3.115 16.713 1.00 98.38 95 ALA A CA 1
ATOM 684 C C . ALA A 1 95 ? -11.944 2.018 15.824 1.00 98.38 95 ALA A C 1
ATOM 686 O O . ALA A 1 95 ? -10.953 2.275 15.136 1.00 98.38 95 ALA A O 1
ATOM 687 N N . ASP A 1 96 ? -12.581 0.847 15.789 1.00 98.25 96 ASP A N 1
ATOM 688 C CA . ASP A 1 96 ? -12.190 -0.275 14.944 1.00 98.25 96 ASP A CA 1
ATOM 689 C C . ASP A 1 96 ? -12.305 0.060 13.452 1.00 98.25 96 ASP A C 1
ATOM 691 O O . ASP A 1 96 ? -11.323 -0.045 12.722 1.00 98.25 96 ASP A O 1
ATOM 695 N N . ALA A 1 97 ? -13.446 0.591 13.002 1.00 98.00 97 ALA A N 1
ATOM 696 C CA . ALA A 1 97 ? -13.639 0.982 11.606 1.00 98.00 97 ALA A CA 1
ATOM 697 C C . ALA A 1 97 ? -12.606 2.028 11.149 1.00 98.00 97 ALA A C 1
ATOM 699 O O . ALA A 1 97 ? -12.092 1.968 10.028 1.00 98.00 97 ALA A O 1
ATOM 700 N N . SER A 1 98 ? -12.259 2.977 12.025 1.00 97.19 98 SER A N 1
ATOM 701 C CA . SER A 1 98 ? -11.210 3.963 11.751 1.00 97.19 98 SER A CA 1
ATOM 702 C C . SER A 1 98 ? -9.830 3.314 11.591 1.00 97.19 98 SER A C 1
ATOM 704 O O . SER A 1 98 ? -9.090 3.670 10.664 1.00 97.19 98 SER A O 1
ATOM 706 N N . LEU A 1 99 ? -9.481 2.357 12.458 1.00 97.44 99 LEU A N 1
ATOM 707 C CA . LEU A 1 99 ? -8.231 1.599 12.379 1.00 97.44 99 LEU A CA 1
ATOM 708 C C . LEU A 1 99 ? -8.194 0.701 11.132 1.00 97.44 99 LEU A C 1
ATOM 710 O O . LEU A 1 99 ? -7.231 0.761 10.365 1.00 97.44 99 LEU A O 1
ATOM 714 N N . GLY A 1 100 ? -9.262 -0.053 10.876 1.00 95.88 100 GLY A N 1
ATOM 715 C CA . GLY A 1 100 ? -9.413 -0.925 9.713 1.00 95.88 100 GLY A CA 1
ATOM 716 C C . GLY A 1 100 ? -9.296 -0.173 8.387 1.00 95.88 100 GLY A C 1
ATOM 717 O O . GLY A 1 100 ? -8.595 -0.622 7.479 1.00 95.88 100 GLY A O 1
ATOM 718 N N . ALA A 1 101 ? -9.881 1.025 8.281 1.00 93.88 101 ALA A N 1
ATOM 719 C CA . ALA A 1 101 ? -9.726 1.875 7.098 1.00 93.88 101 ALA A CA 1
ATOM 720 C C . ALA A 1 101 ? -8.263 2.297 6.861 1.00 93.88 101 ALA A C 1
ATOM 722 O O . ALA A 1 101 ? -7.803 2.344 5.719 1.00 93.88 101 ALA A O 1
ATOM 723 N N . ALA A 1 102 ? -7.511 2.580 7.929 1.00 91.31 102 ALA A N 1
ATOM 724 C CA . ALA A 1 102 ? -6.092 2.911 7.816 1.00 91.31 102 ALA A CA 1
ATOM 725 C C . ALA A 1 102 ? -5.245 1.696 7.406 1.00 91.31 102 ALA A C 1
ATOM 727 O O . ALA A 1 102 ? -4.373 1.830 6.548 1.00 91.31 102 ALA A O 1
ATOM 728 N N . LEU A 1 103 ? -5.530 0.512 7.956 1.00 92.44 103 LEU A N 1
ATOM 729 C CA . LEU A 1 103 ? -4.886 -0.744 7.554 1.00 92.44 103 LEU A CA 1
ATOM 730 C C . LEU A 1 103 ? -5.132 -1.065 6.077 1.00 92.44 103 LEU A C 1
ATOM 732 O O . LEU A 1 103 ? -4.189 -1.358 5.339 1.00 92.44 103 LEU A O 1
ATOM 736 N N . ALA A 1 104 ? -6.380 -0.945 5.620 1.00 89.56 104 ALA A N 1
ATOM 737 C CA . ALA A 1 104 ? -6.742 -1.160 4.222 1.00 89.56 104 ALA A CA 1
ATOM 738 C C . ALA A 1 104 ? -5.995 -0.201 3.280 1.00 89.56 104 ALA A C 1
ATOM 740 O O . ALA A 1 104 ? -5.481 -0.633 2.247 1.00 89.56 104 ALA A O 1
ATOM 741 N N . ALA A 1 105 ? -5.867 1.077 3.655 1.00 86.75 105 ALA A N 1
ATOM 742 C CA . ALA A 1 105 ? -5.113 2.059 2.877 1.00 86.75 105 ALA A CA 1
ATOM 743 C C . ALA A 1 105 ? -3.624 1.688 2.758 1.00 86.75 105 ALA A C 1
ATOM 745 O O . ALA A 1 105 ? -3.054 1.758 1.667 1.00 86.75 105 ALA A O 1
ATOM 746 N N . VAL A 1 106 ? -2.996 1.245 3.854 1.00 84.38 106 VAL A N 1
ATOM 747 C CA . VAL A 1 106 ? -1.592 0.799 3.841 1.00 84.38 106 VAL A CA 1
ATOM 748 C C . VAL A 1 106 ? -1.410 -0.430 2.945 1.00 84.38 106 VAL A C 1
ATOM 750 O O . VAL A 1 106 ? -0.489 -0.456 2.126 1.00 84.38 106 VAL A O 1
ATOM 753 N N . ARG A 1 107 ? -2.311 -1.419 3.033 1.00 84.12 107 ARG A N 1
ATOM 754 C CA . ARG A 1 107 ? -2.280 -2.617 2.176 1.00 84.12 107 ARG A CA 1
ATOM 755 C C . ARG A 1 107 ? -2.428 -2.275 0.693 1.00 84.12 107 ARG A C 1
ATOM 757 O O . ARG A 1 107 ? -1.613 -2.726 -0.112 1.00 84.12 107 ARG A O 1
ATOM 764 N N . GLY A 1 108 ? -3.405 -1.434 0.347 1.00 82.00 108 GLY A N 1
ATOM 765 C CA . GLY A 1 108 ? -3.645 -1.005 -1.033 1.00 82.00 108 GLY A CA 1
ATOM 766 C C . GLY A 1 108 ? -2.418 -0.342 -1.666 1.00 82.00 108 GLY A C 1
ATOM 767 O O . GLY A 1 108 ? -2.036 -0.689 -2.785 1.00 82.00 108 GLY A O 1
ATOM 768 N N . ARG A 1 109 ? -1.723 0.526 -0.918 1.00 78.38 109 ARG A N 1
ATOM 769 C CA . ARG A 1 109 ? -0.470 1.154 -1.376 1.00 78.38 109 ARG A CA 1
ATOM 770 C C . ARG A 1 109 ? 0.654 0.136 -1.568 1.00 78.38 109 ARG A C 1
ATOM 772 O O . ARG A 1 109 ? 1.387 0.205 -2.550 1.00 78.38 109 ARG A O 1
ATOM 779 N N . GLY A 1 110 ? 0.792 -0.828 -0.654 1.00 79.62 110 GLY A N 1
ATOM 780 C CA . GLY A 1 110 ? 1.785 -1.898 -0.781 1.00 79.62 110 GLY A CA 1
ATOM 781 C C . GLY A 1 110 ? 1.550 -2.785 -2.010 1.00 79.62 110 GLY A C 1
ATOM 782 O O . GLY A 1 110 ? 2.495 -3.233 -2.658 1.00 79.62 110 GLY A O 1
ATOM 783 N N . GLU A 1 111 ? 0.294 -3.037 -2.371 1.00 82.44 111 GLU A N 1
ATOM 784 C CA . GLU A 1 111 ? -0.064 -3.729 -3.613 1.00 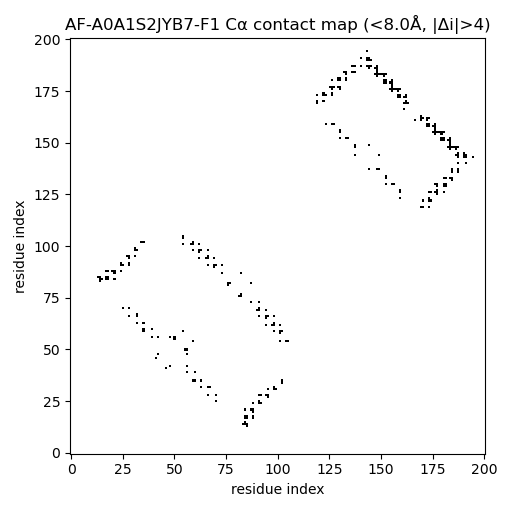82.44 111 GLU A CA 1
ATOM 785 C C . GLU A 1 111 ? 0.210 -2.887 -4.858 1.00 82.44 111 GLU A C 1
ATOM 787 O O . GLU A 1 111 ? 0.711 -3.412 -5.850 1.00 82.44 111 GLU A O 1
ATOM 792 N N . GLU A 1 112 ? -0.088 -1.591 -4.821 1.00 82.44 112 GLU A N 1
ATOM 793 C CA . GLU A 1 112 ? 0.201 -0.668 -5.917 1.00 82.44 112 GLU A CA 1
ATOM 794 C C . GLU A 1 112 ? 1.702 -0.535 -6.183 1.00 82.44 112 GLU A C 1
ATOM 796 O O . GLU A 1 112 ? 2.133 -0.720 -7.319 1.00 82.44 112 GLU A O 1
ATOM 801 N N . ALA A 1 113 ? 2.514 -0.342 -5.141 1.00 82.25 113 ALA A N 1
ATOM 802 C CA . ALA A 1 113 ? 3.969 -0.290 -5.261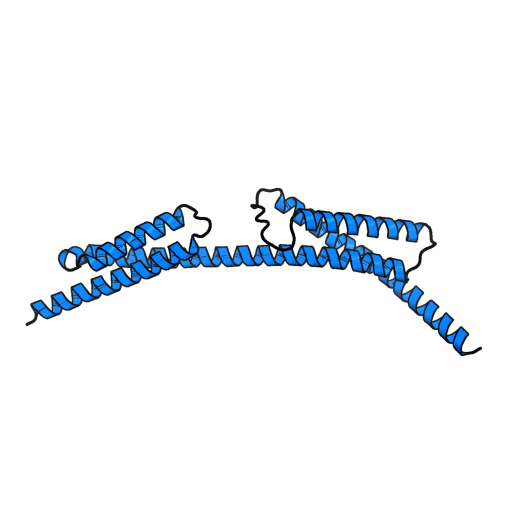 1.00 82.25 113 ALA A CA 1
ATOM 803 C C . ALA A 1 113 ? 4.548 -1.603 -5.819 1.00 82.25 113 ALA A C 1
ATOM 805 O O . ALA A 1 113 ? 5.409 -1.584 -6.700 1.00 82.25 113 ALA A O 1
ATOM 806 N N . ARG A 1 114 ? 4.041 -2.761 -5.362 1.00 83.38 114 ARG A N 1
ATOM 807 C CA . ARG A 1 114 ? 4.424 -4.070 -5.920 1.00 83.38 114 ARG A CA 1
ATOM 808 C C . ARG A 1 114 ? 4.060 -4.189 -7.400 1.00 83.38 114 ARG A C 1
ATOM 810 O O . ARG A 1 114 ? 4.888 -4.647 -8.184 1.00 83.38 114 ARG A O 1
ATOM 817 N N . ARG A 1 115 ? 2.857 -3.755 -7.795 1.00 85.94 115 ARG A N 1
ATOM 818 C CA . ARG A 1 115 ? 2.417 -3.746 -9.201 1.00 85.94 115 ARG A CA 1
ATOM 819 C C . ARG A 1 115 ? 3.275 -2.817 -10.061 1.00 85.94 115 ARG A C 1
ATOM 821 O O . ARG A 1 115 ? 3.699 -3.230 -11.136 1.00 85.94 115 ARG A O 1
ATOM 828 N N . ALA A 1 116 ? 3.574 -1.610 -9.583 1.00 87.06 116 ALA A N 1
ATOM 829 C CA . ALA A 1 116 ? 4.426 -0.647 -10.280 1.00 87.06 116 ALA A CA 1
ATOM 830 C C . ALA A 1 116 ? 5.845 -1.196 -10.495 1.00 87.06 116 ALA A C 1
ATOM 832 O O . ALA A 1 116 ? 6.379 -1.123 -11.602 1.00 87.06 116 ALA A O 1
ATOM 833 N N . ARG A 1 117 ? 6.426 -1.835 -9.471 1.00 87.50 117 ARG A N 1
ATOM 834 C CA . ARG A 1 117 ? 7.733 -2.495 -9.575 1.00 87.50 117 ARG A CA 1
ATOM 835 C C . ARG A 1 117 ? 7.727 -3.644 -10.584 1.00 87.50 117 ARG A C 1
ATOM 837 O O . ARG A 1 117 ? 8.610 -3.698 -11.433 1.00 87.50 117 ARG A O 1
ATOM 844 N N . ALA A 1 118 ? 6.722 -4.519 -10.534 1.00 89.56 118 ALA A N 1
ATOM 845 C CA . ALA A 1 118 ? 6.588 -5.612 -11.498 1.00 89.56 118 ALA A CA 1
ATOM 846 C C . ALA A 1 118 ? 6.444 -5.090 -12.942 1.00 89.56 118 ALA A C 1
ATOM 848 O O . ALA A 1 118 ? 7.027 -5.648 -13.872 1.00 89.56 118 ALA A O 1
ATOM 849 N N . PHE A 1 119 ? 5.707 -3.990 -13.132 1.00 92.06 119 PHE A N 1
ATOM 850 C CA . PHE A 1 119 ? 5.580 -3.335 -14.432 1.00 92.06 119 PHE A CA 1
ATOM 851 C C . PHE A 1 119 ? 6.917 -2.769 -14.931 1.00 92.06 119 PHE A C 1
ATOM 853 O O . PHE A 1 119 ? 7.285 -2.997 -16.084 1.00 92.06 119 PHE A O 1
ATOM 860 N N . LEU A 1 120 ? 7.676 -2.093 -14.063 1.00 91.94 120 LEU A N 1
ATOM 861 C CA . LEU A 1 120 ? 9.012 -1.586 -14.388 1.00 91.94 120 LEU A CA 1
ATOM 862 C C . LEU A 1 120 ? 9.982 -2.719 -14.761 1.00 91.94 120 LEU A C 1
ATOM 864 O O . LEU A 1 120 ? 10.692 -2.614 -15.760 1.00 91.94 120 LEU A O 1
ATOM 868 N N . GLU A 1 121 ? 9.995 -3.817 -14.003 1.00 92.50 121 GLU A N 1
ATOM 869 C CA . GLU A 1 121 ? 10.836 -4.989 -14.283 1.00 92.50 121 GLU A CA 1
ATOM 870 C C . GLU A 1 121 ? 10.521 -5.598 -15.660 1.00 92.50 121 GLU A C 1
ATOM 872 O O . GLU A 1 121 ? 11.436 -5.921 -16.427 1.00 92.50 121 GLU A O 1
ATOM 877 N N . HIS A 1 122 ? 9.235 -5.689 -16.013 1.00 94.50 122 HIS A N 1
ATOM 878 C CA . HIS A 1 122 ? 8.803 -6.132 -17.337 1.00 94.50 122 HIS A CA 1
ATOM 879 C C . HIS A 1 122 ? 9.243 -5.165 -18.448 1.00 94.50 122 HIS A C 1
ATOM 881 O O . HIS A 1 122 ? 9.804 -5.598 -19.458 1.00 94.50 122 HIS A O 1
ATOM 887 N N . ALA A 1 123 ? 9.050 -3.858 -18.254 1.00 95.06 123 ALA A N 1
ATOM 888 C CA . ALA A 1 123 ? 9.472 -2.841 -19.214 1.00 95.06 123 ALA A CA 1
ATOM 889 C C . ALA A 1 123 ? 10.993 -2.889 -19.454 1.00 95.06 123 ALA A C 1
ATOM 891 O O . ALA A 1 123 ? 11.440 -2.861 -20.600 1.00 95.06 123 ALA A O 1
ATOM 892 N N . LEU A 1 124 ? 11.791 -3.059 -18.392 1.00 95.12 124 LEU A N 1
ATOM 893 C CA . LEU A 1 124 ? 13.249 -3.201 -18.475 1.00 95.12 124 LEU A CA 1
ATOM 894 C C . LEU A 1 124 ? 13.669 -4.444 -19.261 1.00 95.12 124 LEU A C 1
ATOM 896 O O . LEU A 1 124 ? 14.663 -4.419 -19.98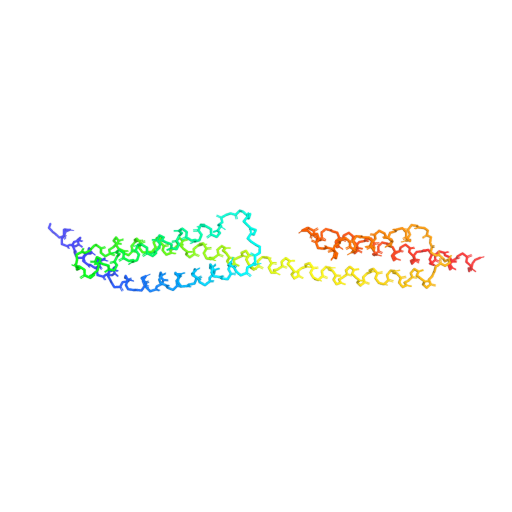8 1.00 95.12 124 LEU A O 1
ATOM 900 N N . LEU A 1 125 ? 12.952 -5.559 -19.102 1.00 95.69 125 LEU A N 1
ATOM 901 C CA . LEU A 1 125 ? 13.203 -6.766 -19.888 1.00 95.69 125 LEU A CA 1
ATOM 902 C C . LEU A 1 125 ? 12.927 -6.532 -21.383 1.00 95.69 125 LEU A C 1
ATOM 904 O O . LEU A 1 125 ? 13.757 -6.913 -22.214 1.00 95.69 125 LEU A O 1
ATOM 908 N N . SER A 1 126 ? 11.810 -5.877 -21.723 1.00 96.25 126 SER A N 1
ATOM 909 C CA . SER A 1 126 ? 11.483 -5.526 -23.114 1.00 96.25 126 SER A CA 1
ATOM 910 C C . SER A 1 126 ? 12.533 -4.596 -23.719 1.00 96.25 126 SER A C 1
ATOM 912 O O . SER A 1 126 ? 13.107 -4.924 -24.758 1.00 96.25 126 SER A O 1
ATOM 914 N N . ALA A 1 127 ? 12.849 -3.490 -23.038 1.00 97.06 127 ALA A N 1
ATOM 915 C CA . ALA A 1 127 ? 13.803 -2.496 -23.519 1.00 97.06 127 ALA A CA 1
ATOM 916 C C . ALA A 1 127 ? 15.194 -3.106 -23.751 1.00 97.06 127 ALA A C 1
ATOM 918 O O . ALA A 1 127 ? 15.781 -2.906 -24.812 1.00 97.06 127 ALA A O 1
ATOM 919 N N . ARG A 1 128 ? 15.696 -3.928 -22.813 1.00 97.06 128 ARG A N 1
ATOM 920 C CA . ARG A 1 128 ? 16.967 -4.664 -22.980 1.00 97.06 128 ARG A CA 1
ATOM 921 C C . ARG A 1 128 ? 16.956 -5.568 -24.207 1.00 97.06 128 ARG A C 1
ATOM 923 O O . ARG A 1 128 ? 17.935 -5.604 -24.947 1.00 97.06 128 ARG A O 1
ATOM 930 N N . SER A 1 129 ? 15.851 -6.276 -24.429 1.00 98.00 129 SER A N 1
ATOM 931 C CA . SER A 1 129 ? 15.706 -7.171 -25.580 1.00 98.00 129 SER A CA 1
ATOM 932 C C . SER A 1 129 ? 15.698 -6.392 -26.899 1.00 98.00 129 SER A C 1
ATOM 934 O O . SER A 1 129 ? 16.404 -6.766 -27.833 1.00 98.00 129 SER A O 1
ATOM 936 N N . ALA A 1 130 ? 14.955 -5.282 -26.967 1.00 97.88 130 ALA A N 1
ATOM 937 C CA . ALA A 1 130 ? 14.897 -4.421 -28.147 1.00 97.88 130 ALA A CA 1
ATOM 938 C C . ALA A 1 130 ? 16.256 -3.767 -28.451 1.00 97.88 130 ALA A C 1
ATOM 940 O O . ALA A 1 130 ? 16.698 -3.776 -29.599 1.00 97.88 130 ALA A O 1
ATOM 941 N N . VAL A 1 131 ? 16.943 -3.247 -27.427 1.00 98.38 131 VAL A N 1
ATOM 942 C CA . VAL A 1 131 ? 18.290 -2.670 -27.559 1.00 98.38 131 VAL A CA 1
ATOM 943 C C . VAL A 1 131 ? 19.280 -3.719 -28.056 1.00 98.38 131 VAL A C 1
ATOM 945 O O . VAL A 1 131 ? 20.002 -3.454 -29.012 1.00 98.38 131 VAL A O 1
ATOM 948 N N . GLY A 1 132 ? 19.281 -4.920 -27.470 1.00 97.88 132 GLY A N 1
ATOM 949 C CA . GLY A 1 132 ? 20.159 -6.009 -27.900 1.00 97.88 132 GLY A CA 1
ATOM 950 C C . GLY A 1 132 ? 19.910 -6.439 -29.349 1.00 97.88 132 GLY A C 1
ATOM 951 O O . GLY A 1 132 ? 20.859 -6.621 -30.108 1.00 97.88 132 GLY A O 1
ATOM 952 N N . ALA A 1 133 ? 18.644 -6.547 -29.767 1.00 97.62 133 ALA A N 1
ATOM 953 C CA . ALA A 1 133 ? 18.293 -6.876 -31.149 1.00 97.62 133 ALA A CA 1
ATOM 954 C C . ALA A 1 133 ? 18.765 -5.799 -32.141 1.00 97.62 133 ALA A C 1
ATOM 956 O O . ALA A 1 133 ? 19.381 -6.122 -33.161 1.00 97.62 133 ALA A O 1
ATOM 957 N N . ALA A 1 134 ? 18.528 -4.523 -31.823 1.00 98.12 134 ALA A N 1
ATOM 958 C CA . ALA A 1 134 ? 18.975 -3.401 -32.640 1.00 98.12 134 ALA A CA 1
ATOM 959 C C . ALA A 1 134 ? 20.509 -3.328 -32.724 1.00 98.12 134 ALA A C 1
ATOM 961 O O . ALA A 1 134 ? 21.047 -3.122 -33.812 1.00 98.12 134 ALA A O 1
ATOM 962 N N . ASP A 1 135 ? 21.212 -3.539 -31.608 1.00 98.25 135 ASP A N 1
ATOM 963 C CA . ASP A 1 135 ? 22.676 -3.530 -31.551 1.00 98.25 135 ASP A CA 1
ATOM 964 C C . ASP A 1 135 ? 23.290 -4.631 -32.420 1.00 98.25 135 ASP A C 1
ATOM 966 O O . ASP A 1 135 ? 24.102 -4.343 -33.303 1.00 98.25 135 ASP A O 1
ATOM 970 N N . VAL A 1 136 ? 22.817 -5.873 -32.270 1.00 98.12 136 VAL A N 1
ATOM 971 C CA . VAL A 1 136 ? 23.259 -7.002 -33.101 1.00 98.12 136 VAL A CA 1
ATOM 972 C C . VAL A 1 136 ? 22.991 -6.728 -34.582 1.00 98.12 136 VAL A C 1
ATOM 974 O O . VAL A 1 136 ? 23.884 -6.910 -35.413 1.00 98.12 136 VAL A O 1
ATOM 977 N N . TYR A 1 137 ? 21.793 -6.251 -34.934 1.00 98.19 137 TYR A N 1
ATOM 978 C CA . TYR A 1 137 ? 21.444 -5.985 -36.330 1.00 98.19 137 TYR A CA 1
ATOM 979 C C . TYR A 1 137 ? 22.336 -4.900 -36.951 1.00 98.19 137 TYR A C 1
ATOM 981 O O . TYR A 1 137 ? 22.859 -5.080 -38.058 1.00 98.19 137 TYR A O 1
ATOM 989 N N . VAL A 1 138 ? 22.539 -3.788 -36.235 1.00 97.44 138 VAL A N 1
ATOM 990 C CA . VAL A 1 138 ? 23.401 -2.677 -36.663 1.00 97.44 138 VAL A CA 1
ATOM 991 C C . VAL A 1 138 ? 24.862 -3.117 -36.765 1.00 97.44 138 VAL A C 1
ATOM 993 O O . VAL A 1 138 ? 25.550 -2.701 -37.697 1.00 97.44 138 VAL A O 1
ATOM 996 N N . ALA A 1 139 ? 25.343 -3.966 -35.854 1.00 96.94 139 ALA A N 1
ATOM 997 C CA . ALA A 1 139 ? 26.703 -4.492 -35.886 1.00 96.94 139 ALA A CA 1
ATOM 998 C C . ALA A 1 139 ? 26.951 -5.371 -37.121 1.00 96.94 139 ALA A C 1
ATOM 1000 O O . ALA A 1 139 ? 27.949 -5.173 -37.818 1.00 96.94 139 ALA A O 1
ATOM 1001 N N . VAL A 1 140 ? 26.025 -6.286 -37.433 1.00 97.44 140 VAL A N 1
ATOM 1002 C CA . VAL A 1 140 ? 26.120 -7.187 -38.596 1.00 97.44 140 VAL A CA 1
ATOM 1003 C C . VAL A 1 140 ? 26.068 -6.413 -39.919 1.00 97.44 140 VAL A C 1
ATOM 1005 O O . VAL A 1 140 ? 26.837 -6.703 -40.832 1.00 97.44 140 VAL A O 1
ATOM 1008 N N . HIS A 1 141 ? 25.214 -5.391 -40.024 1.00 96.44 141 HIS A N 1
ATOM 1009 C CA . HIS A 1 141 ? 24.988 -4.641 -41.270 1.00 96.44 141 HIS A CA 1
ATOM 1010 C C . HIS A 1 141 ? 25.695 -3.283 -41.309 1.00 96.44 141 HIS A C 1
ATOM 1012 O O . HIS A 1 141 ? 25.337 -2.409 -42.100 1.00 96.44 141 HIS A O 1
ATOM 1018 N N . ARG A 1 142 ? 26.710 -3.085 -40.467 1.00 92.75 142 ARG A N 1
ATOM 1019 C CA . ARG A 1 142 ? 27.353 -1.785 -40.230 1.00 92.75 142 ARG A CA 1
ATOM 1020 C C . ARG A 1 142 ? 27.735 -0.988 -41.491 1.00 92.75 142 ARG A C 1
ATOM 1022 O O . ARG A 1 142 ? 27.564 0.229 -41.443 1.00 92.75 142 ARG A O 1
ATOM 1029 N N . PRO A 1 143 ? 28.228 -1.593 -42.594 1.00 95.25 143 PRO A N 1
ATOM 1030 C CA . PRO 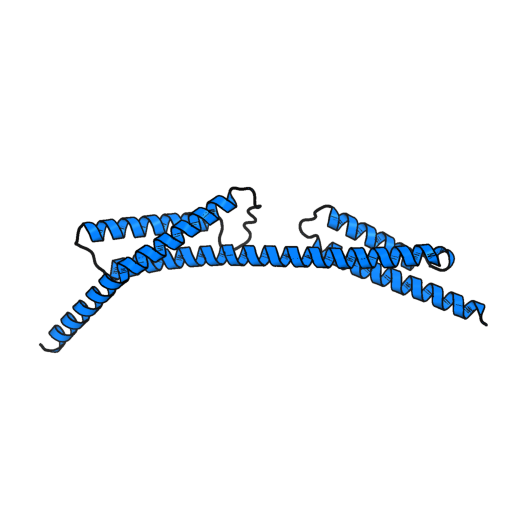A 1 143 ? 28.542 -0.843 -43.815 1.00 95.25 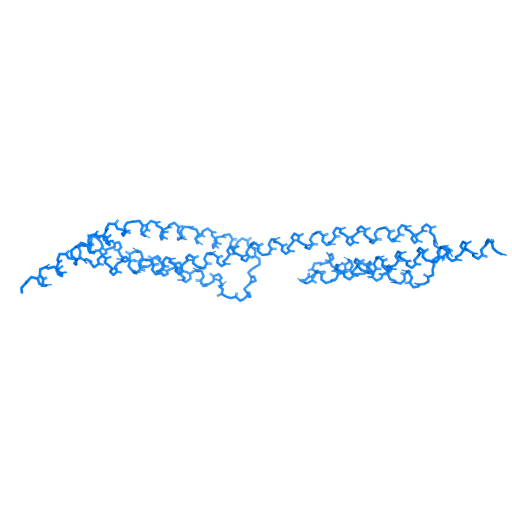143 PRO A CA 1
ATOM 1031 C C . PRO A 1 143 ? 27.313 -0.246 -44.517 1.00 95.25 143 PRO A C 1
ATOM 1033 O O . PRO A 1 143 ? 27.438 0.748 -45.223 1.00 95.25 143 PRO A O 1
ATOM 1036 N N . LEU A 1 144 ? 26.138 -0.854 -44.331 1.00 95.19 144 LEU A N 1
ATOM 1037 C CA . LEU A 1 144 ? 24.889 -0.483 -44.998 1.00 95.19 144 LEU A CA 1
ATOM 1038 C C . LEU A 1 144 ? 24.057 0.503 -44.165 1.00 95.19 144 LEU A C 1
ATOM 1040 O O . LEU A 1 144 ? 23.292 1.284 -44.724 1.00 95.19 144 LEU A O 1
ATOM 1044 N N . VAL A 1 145 ? 24.209 0.477 -42.839 1.00 95.88 145 VAL A N 1
ATOM 1045 C CA . VAL A 1 145 ? 23.410 1.267 -41.891 1.00 95.88 145 VAL A CA 1
ATOM 1046 C C . VAL A 1 145 ? 23.895 2.718 -41.797 1.00 95.88 145 VAL A C 1
ATOM 1048 O O . VAL A 1 145 ? 25.071 2.991 -41.534 1.00 95.88 145 VAL A O 1
ATOM 1051 N N . ARG A 1 146 ? 22.969 3.672 -41.932 1.00 95.88 146 ARG A N 1
ATOM 1052 C CA . ARG A 1 146 ? 23.250 5.113 -41.904 1.00 95.88 146 ARG A CA 1
ATOM 1053 C C . ARG A 1 146 ? 23.253 5.692 -40.485 1.00 95.88 146 ARG A C 1
ATOM 1055 O O . ARG A 1 146 ? 22.847 5.068 -39.503 1.00 95.88 146 ARG A O 1
ATOM 1062 N N . ALA A 1 147 ? 23.716 6.940 -40.378 1.00 96.88 147 ALA A N 1
ATOM 1063 C CA . ALA A 1 147 ? 23.835 7.665 -39.112 1.00 96.88 147 ALA A CA 1
ATOM 1064 C C . ALA A 1 147 ? 22.535 7.719 -38.272 1.00 96.88 147 ALA A C 1
ATOM 1066 O O . ALA A 1 147 ? 22.631 7.477 -37.070 1.00 96.88 147 ALA A O 1
ATOM 1067 N N . PRO A 1 148 ? 21.327 7.946 -38.839 1.00 97.38 148 PRO A N 1
ATOM 1068 C CA . PRO A 1 148 ? 20.109 8.077 -38.033 1.00 97.38 148 PRO A CA 1
ATOM 1069 C C . PRO A 1 148 ? 19.749 6.848 -37.187 1.00 97.38 148 PRO A C 1
ATOM 1071 O O . PRO A 1 148 ? 19.248 7.009 -36.072 1.00 97.38 148 PRO A O 1
ATOM 1074 N N . ALA A 1 149 ? 20.000 5.635 -37.693 1.00 97.62 149 ALA A N 1
ATOM 1075 C CA . ALA A 1 149 ? 19.788 4.397 -36.943 1.00 97.62 149 ALA A CA 1
ATOM 1076 C C . ALA A 1 149 ? 20.789 4.274 -35.782 1.00 97.62 149 ALA A C 1
ATOM 1078 O O . ALA A 1 149 ? 20.414 3.972 -34.652 1.00 97.62 149 ALA A O 1
ATOM 1079 N N . ARG A 1 150 ? 22.063 4.594 -36.042 1.00 97.38 150 ARG A N 1
ATOM 1080 C CA . ARG A 1 150 ? 23.152 4.522 -35.054 1.00 97.38 150 ARG A CA 1
ATOM 1081 C C . ARG A 1 150 ? 22.983 5.540 -33.929 1.00 97.38 150 ARG A C 1
ATOM 1083 O O . ARG A 1 150 ? 23.221 5.206 -32.775 1.00 97.38 150 ARG A O 1
ATOM 1090 N N . THR A 1 151 ? 22.536 6.756 -34.245 1.00 98.12 151 THR A N 1
ATOM 1091 C CA . THR A 1 151 ? 22.232 7.784 -33.239 1.00 98.12 151 THR A CA 1
ATOM 1092 C C . THR A 1 151 ? 21.090 7.351 -32.325 1.00 98.12 151 THR A C 1
ATOM 1094 O O . THR A 1 151 ? 21.204 7.493 -31.112 1.00 98.12 151 THR A O 1
ATOM 1097 N N . ARG A 1 152 ? 20.012 6.778 -32.878 1.00 98.06 152 ARG A N 1
ATOM 1098 C CA . ARG A 1 152 ? 18.898 6.268 -32.064 1.00 98.06 152 ARG A CA 1
ATOM 1099 C C . ARG A 1 152 ? 19.315 5.116 -31.163 1.00 98.06 152 ARG A C 1
ATOM 1101 O O . ARG A 1 152 ? 18.914 5.099 -30.008 1.00 98.06 152 ARG A O 1
ATOM 1108 N N . LEU A 1 153 ? 20.142 4.198 -31.663 1.00 98.56 153 LEU A N 1
ATOM 1109 C CA . LEU A 1 153 ? 20.685 3.114 -30.846 1.00 98.56 153 LEU A CA 1
ATOM 1110 C C . LEU A 1 153 ? 21.555 3.652 -29.699 1.00 98.56 153 LEU A C 1
ATOM 1112 O O . LEU A 1 153 ? 21.409 3.210 -28.564 1.00 98.56 153 LEU A O 1
ATOM 1116 N N . ALA A 1 154 ? 22.421 4.632 -29.974 1.00 98.38 154 ALA A N 1
ATOM 1117 C CA . ALA A 1 154 ? 23.253 5.255 -28.946 1.00 98.38 154 ALA A CA 1
ATOM 1118 C C . ALA A 1 154 ? 22.412 5.949 -27.860 1.00 98.38 154 ALA A C 1
ATOM 1120 O O . ALA A 1 154 ? 22.728 5.843 -26.678 1.00 98.38 154 ALA A O 1
ATOM 1121 N N . GLU A 1 155 ? 21.326 6.620 -28.247 1.00 98.12 155 GLU A N 1
ATOM 1122 C CA . GLU A 1 155 ? 20.412 7.244 -27.288 1.00 98.12 155 GLU A CA 1
ATOM 1123 C C . GLU A 1 155 ? 19.601 6.198 -26.509 1.00 98.12 155 GLU A C 1
ATOM 1125 O O . GLU A 1 155 ? 19.449 6.331 -25.299 1.00 98.12 155 GLU A O 1
ATOM 1130 N N . ALA A 1 156 ? 19.159 5.111 -27.153 1.00 98.19 156 ALA A N 1
ATOM 1131 C CA . ALA A 1 156 ? 18.487 4.003 -26.471 1.00 98.19 156 ALA A CA 1
ATOM 1132 C C . ALA A 1 156 ? 19.370 3.390 -25.370 1.00 98.19 156 ALA A C 1
ATOM 1134 O O . ALA A 1 156 ? 18.904 3.162 -24.255 1.00 98.19 156 ALA A O 1
ATOM 1135 N N . LEU A 1 157 ? 20.655 3.168 -25.672 1.00 97.06 157 LEU A N 1
ATOM 1136 C CA . LEU A 1 157 ? 21.646 2.674 -24.714 1.00 97.06 157 LEU A CA 1
ATOM 1137 C C . LEU A 1 157 ? 21.844 3.645 -23.545 1.00 97.06 157 LEU A C 1
ATOM 1139 O O . LEU A 1 157 ? 21.848 3.208 -22.398 1.00 97.06 157 LEU A O 1
ATOM 1143 N N . ARG A 1 158 ? 21.947 4.953 -23.821 1.00 95.38 158 ARG A N 1
ATOM 1144 C CA . ARG A 1 158 ? 22.058 5.990 -22.783 1.00 95.38 158 ARG A CA 1
ATOM 1145 C C . ARG A 1 158 ? 20.857 5.965 -21.836 1.00 95.38 158 ARG A C 1
ATOM 1147 O O . ARG A 1 158 ? 21.044 5.901 -20.628 1.00 95.38 158 ARG A O 1
ATOM 1154 N N . ARG A 1 159 ? 19.630 5.964 -22.371 1.00 95.00 159 ARG A N 1
ATOM 1155 C CA . ARG A 1 159 ? 18.406 5.966 -21.547 1.00 95.00 159 ARG A CA 1
ATOM 1156 C C . ARG A 1 159 ? 18.245 4.689 -20.728 1.00 95.00 159 ARG A C 1
ATOM 1158 O O . ARG A 1 159 ? 17.753 4.734 -19.602 1.00 95.00 159 ARG A O 1
ATOM 1165 N N . LEU A 1 160 ? 18.676 3.551 -21.271 1.00 94.62 160 LEU A N 1
ATOM 1166 C CA . LEU A 1 160 ? 18.659 2.283 -20.550 1.00 94.62 160 LEU A CA 1
ATOM 1167 C C . LEU A 1 160 ? 19.686 2.245 -19.406 1.00 94.62 160 LEU A C 1
ATOM 1169 O O . LEU A 1 160 ? 19.398 1.679 -18.350 1.00 94.62 160 LEU A O 1
ATOM 1173 N N . ASP A 1 161 ? 20.856 2.853 -19.601 1.00 92.12 161 ASP A N 1
ATOM 1174 C CA . ASP A 1 161 ? 21.877 3.010 -18.560 1.00 92.12 161 ASP A CA 1
ATOM 1175 C C . ASP A 1 161 ? 21.387 3.943 -17.439 1.00 92.12 161 ASP A C 1
ATOM 1177 O O . ASP A 1 161 ? 21.406 3.567 -16.267 1.00 92.12 161 ASP A O 1
ATOM 1181 N N . GLU A 1 162 ? 20.802 5.092 -17.799 1.00 89.06 162 GLU A N 1
ATOM 1182 C CA . GLU A 1 162 ? 20.165 6.028 -16.857 1.00 89.06 162 GLU A CA 1
ATOM 1183 C C . GLU A 1 162 ? 19.069 5.350 -16.019 1.00 89.06 162 GLU A C 1
ATOM 1185 O O . GLU A 1 162 ? 19.023 5.507 -14.797 1.00 89.06 162 GLU A O 1
ATOM 1190 N N . ALA A 1 163 ? 18.211 4.544 -16.653 1.00 87.94 163 ALA A N 1
ATOM 1191 C CA . ALA A 1 163 ? 17.174 3.785 -15.959 1.00 87.94 163 ALA A CA 1
ATOM 1192 C C . ALA A 1 163 ? 17.742 2.701 -15.026 1.00 87.94 163 ALA A C 1
ATOM 1194 O O . ALA A 1 163 ? 17.168 2.422 -13.972 1.00 87.94 163 ALA A O 1
ATOM 1195 N N . SER A 1 164 ? 18.870 2.090 -15.397 1.00 82.62 164 SER A N 1
ATOM 1196 C CA . SER A 1 164 ? 19.534 1.055 -14.593 1.00 82.62 164 SER A CA 1
ATOM 1197 C C . SER A 1 164 ? 20.273 1.636 -13.383 1.00 82.62 164 SER A C 1
ATOM 1199 O O . SER A 1 164 ? 20.460 0.934 -12.391 1.00 82.62 164 SER A O 1
ATOM 1201 N N . GLY A 1 165 ? 20.637 2.922 -13.434 1.00 80.62 165 GLY A N 1
ATOM 1202 C CA . GLY A 1 165 ? 21.273 3.669 -12.346 1.00 80.62 165 GLY A CA 1
ATOM 1203 C C . GLY A 1 165 ? 20.370 3.987 -11.146 1.00 80.62 165 GLY A C 1
ATOM 1204 O O . GLY A 1 165 ? 20.847 4.580 -10.181 1.00 80.62 165 GLY A O 1
ATOM 1205 N N . GLY A 1 166 ? 19.092 3.587 -11.173 1.00 66.00 166 GLY A N 1
ATOM 1206 C CA . GLY A 1 166 ? 18.184 3.700 -10.025 1.00 66.00 166 GLY A CA 1
ATOM 1207 C C . GLY A 1 166 ? 17.456 5.041 -9.904 1.00 66.00 166 GLY A C 1
ATOM 1208 O O . GLY A 1 166 ? 17.184 5.479 -8.789 1.00 66.00 166 GLY A O 1
ATOM 1209 N N . ALA A 1 167 ? 17.141 5.695 -11.026 1.00 69.31 167 ALA A N 1
ATOM 1210 C CA . ALA A 1 167 ? 16.311 6.899 -11.029 1.00 69.31 167 ALA A CA 1
ATOM 1211 C C . ALA A 1 167 ? 14.937 6.641 -10.371 1.00 69.31 167 ALA A C 1
ATOM 1213 O O . ALA A 1 167 ? 14.297 5.625 -10.654 1.00 69.31 167 ALA A O 1
ATOM 1214 N N . GLU A 1 168 ? 14.475 7.573 -9.526 1.00 63.22 168 GLU A N 1
ATOM 1215 C CA . GLU A 1 168 ? 13.185 7.480 -8.813 1.00 63.22 168 GLU A CA 1
ATOM 1216 C C . GLU A 1 168 ? 11.990 7.342 -9.781 1.00 63.22 168 GLU A C 1
ATOM 1218 O O . GLU A 1 168 ? 11.025 6.653 -9.460 1.00 63.22 168 GLU A O 1
ATOM 1223 N N . ASP A 1 169 ? 12.131 7.855 -11.010 1.00 74.62 169 ASP A N 1
ATOM 1224 C CA . ASP A 1 169 ? 11.197 7.705 -12.132 1.00 74.62 169 ASP A CA 1
ATOM 1225 C C . ASP A 1 169 ? 11.857 6.992 -13.329 1.00 74.62 169 ASP A C 1
ATOM 1227 O O . ASP A 1 169 ? 11.956 7.523 -14.435 1.00 74.62 169 ASP A O 1
ATOM 1231 N N . ALA A 1 170 ? 12.348 5.765 -13.130 1.00 87.44 170 ALA A N 1
ATOM 1232 C CA . ALA A 1 170 ? 13.015 5.009 -14.197 1.00 87.44 170 ALA A CA 1
ATOM 1233 C C . ALA A 1 170 ? 12.084 4.627 -15.369 1.00 87.44 170 ALA A C 1
ATOM 1235 O O . ALA A 1 170 ? 12.551 4.422 -16.488 1.00 87.44 170 ALA A O 1
ATOM 1236 N N . LEU A 1 171 ? 10.770 4.516 -15.140 1.00 90.75 171 LEU A N 1
ATOM 1237 C CA . LEU A 1 171 ? 9.832 3.967 -16.125 1.00 90.75 171 LEU A CA 1
ATOM 1238 C C . LEU A 1 171 ? 9.764 4.768 -17.447 1.00 90.75 171 LEU A C 1
ATOM 1240 O O . LEU A 1 171 ? 9.886 4.131 -18.497 1.00 90.75 171 LEU A O 1
ATOM 1244 N N . PRO A 1 172 ? 9.619 6.111 -17.449 1.00 92.19 172 PRO A N 1
ATOM 1245 C CA . PRO A 1 172 ? 9.714 6.911 -18.672 1.00 92.19 172 PRO A CA 1
ATOM 1246 C C . PRO A 1 172 ? 11.005 6.661 -19.462 1.00 92.19 172 PRO A C 1
ATOM 1248 O O . PRO A 1 172 ? 10.944 6.385 -20.659 1.00 92.19 172 PRO A O 1
ATOM 1251 N N . SER A 1 173 ? 12.165 6.647 -18.796 1.00 92.69 173 SER A N 1
ATOM 1252 C CA . SER A 1 173 ? 13.457 6.388 -19.449 1.00 92.69 173 SER A CA 1
ATOM 1253 C C . SER A 1 173 ? 13.520 4.999 -20.090 1.00 92.69 173 SER A C 1
ATOM 1255 O O . SER A 1 173 ? 14.035 4.849 -21.198 1.00 92.69 173 SER A O 1
ATOM 1257 N N . VAL A 1 174 ? 12.941 3.979 -19.446 1.00 96.06 174 VAL A N 1
ATOM 1258 C CA . VAL A 1 174 ? 12.843 2.618 -20.003 1.00 96.06 174 VAL A CA 1
ATOM 1259 C C . VAL A 1 174 ? 11.946 2.572 -21.240 1.00 96.06 174 VAL A C 1
ATOM 1261 O O . VAL A 1 174 ? 12.290 1.919 -22.227 1.00 96.06 174 VAL A O 1
ATOM 1264 N N . GLN A 1 175 ? 10.804 3.260 -21.207 1.00 95.38 175 GLN A N 1
ATOM 1265 C CA . GLN A 1 175 ? 9.882 3.328 -22.344 1.00 95.38 175 GLN A CA 1
ATOM 1266 C C . GLN A 1 175 ? 10.505 4.069 -23.531 1.00 95.38 175 GLN A C 1
ATOM 1268 O O . GLN A 1 175 ? 10.394 3.617 -24.673 1.00 95.38 175 GLN A O 1
ATOM 1273 N N . GLU A 1 176 ? 11.211 5.170 -23.267 1.00 96.25 176 GLU A N 1
ATOM 1274 C CA . GLU A 1 176 ? 11.963 5.898 -24.287 1.00 96.25 176 GLU A CA 1
ATOM 1275 C C . GLU A 1 176 ? 13.077 5.033 -24.892 1.00 96.25 176 GLU A C 1
ATOM 1277 O O . GLU A 1 176 ? 13.222 5.001 -26.116 1.00 96.25 176 GLU A O 1
ATOM 1282 N N . ALA A 1 177 ? 13.811 4.272 -24.071 1.00 97.56 177 ALA A N 1
ATOM 1283 C CA . ALA A 1 177 ? 14.834 3.342 -24.546 1.00 97.56 177 ALA A CA 1
ATOM 1284 C C . ALA A 1 177 ? 14.260 2.267 -25.489 1.00 97.56 177 ALA A C 1
ATOM 1286 O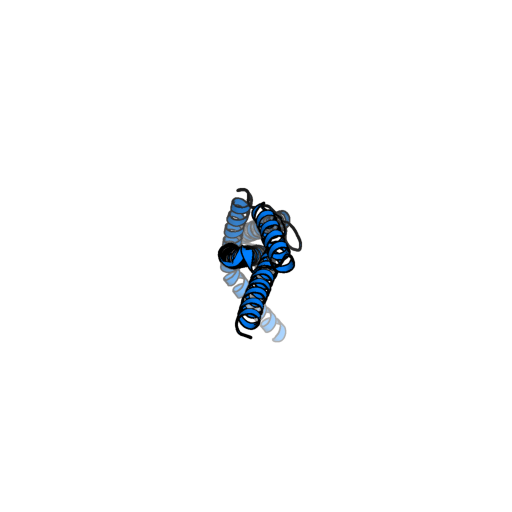 O . ALA A 1 177 ? 14.811 2.043 -26.569 1.00 97.56 177 ALA A O 1
ATOM 1287 N N . ASP A 1 178 ? 13.135 1.635 -25.126 1.00 98.00 178 ASP A N 1
ATOM 1288 C CA . ASP A 1 178 ? 12.454 0.640 -25.973 1.00 98.00 178 ASP A CA 1
ATOM 1289 C C . ASP A 1 178 ? 12.014 1.255 -27.316 1.00 98.00 178 ASP A C 1
ATOM 1291 O O . ASP A 1 178 ? 12.298 0.701 -28.384 1.00 98.00 178 ASP A O 1
ATOM 1295 N N . GLY A 1 179 ? 11.400 2.444 -27.287 1.00 98.31 179 GLY A N 1
ATOM 1296 C CA . GLY A 1 179 ? 10.965 3.156 -28.491 1.00 98.31 179 GLY A CA 1
ATOM 1297 C C . GLY A 1 179 ? 12.122 3.545 -29.419 1.00 98.31 179 GLY A C 1
ATOM 1298 O O . GLY A 1 179 ? 12.056 3.332 -30.637 1.00 98.31 179 GLY A O 1
ATOM 1299 N N . LEU A 1 180 ? 13.214 4.067 -28.855 1.00 98.69 180 LEU A N 1
ATOM 1300 C CA . LEU A 1 180 ? 14.425 4.416 -29.598 1.00 98.69 180 LEU A CA 1
ATOM 1301 C C . LEU A 1 180 ? 15.081 3.182 -30.227 1.00 98.69 180 LEU A C 1
ATOM 1303 O O . LEU A 1 180 ? 15.468 3.239 -31.397 1.00 98.69 180 LEU A O 1
ATOM 1307 N N . ALA A 1 181 ? 15.149 2.062 -29.503 1.00 98.62 181 ALA A N 1
ATOM 1308 C CA . ALA A 1 181 ? 15.715 0.812 -30.002 1.00 98.62 181 ALA A CA 1
ATOM 1309 C C . ALA A 1 181 ? 14.923 0.248 -31.190 1.00 98.62 181 ALA A C 1
ATOM 1311 O O . ALA A 1 181 ? 15.502 -0.061 -32.235 1.00 98.62 181 ALA A O 1
ATOM 1312 N N . ARG A 1 182 ? 13.588 0.197 -31.087 1.00 98.44 182 ARG A N 1
ATOM 1313 C CA . ARG A 1 182 ? 12.721 -0.232 -32.200 1.00 98.44 182 ARG A CA 1
ATOM 1314 C C . ARG A 1 182 ? 12.868 0.675 -33.416 1.00 98.44 182 ARG A C 1
ATOM 1316 O O . ARG A 1 182 ? 12.930 0.197 -34.547 1.00 98.44 182 ARG A O 1
ATOM 1323 N N . SER A 1 183 ? 12.961 1.986 -33.191 1.00 98.56 183 SER A N 1
ATOM 1324 C CA . SER A 1 183 ? 13.170 2.953 -34.267 1.00 98.56 183 SER A CA 1
ATOM 1325 C C . SER A 1 183 ? 14.548 2.797 -34.925 1.00 98.56 183 SER A C 1
ATOM 1327 O O . SER A 1 183 ? 14.650 2.881 -36.150 1.00 98.56 183 SER A O 1
ATOM 1329 N N . ALA A 1 184 ? 15.596 2.514 -34.145 1.00 98.56 184 ALA A N 1
ATOM 1330 C CA . ALA A 1 184 ? 16.929 2.215 -34.662 1.00 98.56 184 ALA A CA 1
ATOM 1331 C C . ALA A 1 184 ? 16.923 0.968 -35.555 1.00 98.56 184 ALA A C 1
ATOM 1333 O O . ALA A 1 184 ? 17.439 1.018 -36.672 1.00 98.56 184 ALA A O 1
ATOM 1334 N N . GLN A 1 185 ? 16.287 -0.114 -35.096 1.00 98.06 185 GLN A N 1
ATOM 1335 C CA . GLN A 1 185 ? 16.164 -1.349 -35.867 1.00 98.06 185 GLN A CA 1
ATOM 1336 C C . GLN A 1 185 ? 15.395 -1.123 -37.178 1.00 98.06 185 GLN A C 1
ATOM 1338 O O . GLN A 1 185 ? 15.894 -1.477 -38.243 1.00 98.06 185 GLN A O 1
ATOM 1343 N N . ALA A 1 186 ? 14.235 -0.459 -37.135 1.00 98.31 186 ALA A N 1
ATOM 1344 C CA . ALA A 1 186 ? 13.427 -0.202 -38.330 1.00 98.31 186 ALA A CA 1
ATOM 1345 C C . ALA A 1 186 ? 14.179 0.611 -39.404 1.00 98.31 186 ALA A C 1
ATOM 1347 O O . ALA A 1 186 ? 14.074 0.319 -40.599 1.00 98.31 186 ALA A O 1
ATOM 1348 N N . LEU A 1 187 ? 14.963 1.613 -38.989 1.00 98.38 187 LEU A N 1
ATOM 1349 C CA . LEU A 1 187 ? 15.808 2.395 -39.898 1.00 98.38 187 LEU A CA 1
ATOM 1350 C C . LEU A 1 187 ? 16.960 1.566 -40.466 1.00 98.38 187 LEU A C 1
ATOM 1352 O O . LEU A 1 187 ? 17.228 1.639 -41.662 1.00 98.38 187 LEU A O 1
ATOM 1356 N N . ALA A 1 188 ? 17.615 0.754 -39.634 1.00 97.75 188 ALA A N 1
ATOM 1357 C CA . ALA A 1 188 ? 18.688 -0.123 -40.086 1.00 97.75 188 ALA A CA 1
ATOM 1358 C C . ALA A 1 188 ? 18.180 -1.142 -41.120 1.00 97.75 188 ALA A C 1
ATOM 1360 O O . ALA A 1 188 ? 18.819 -1.363 -42.148 1.00 97.75 188 ALA A O 1
ATOM 1361 N N . GLU A 1 189 ? 17.006 -1.731 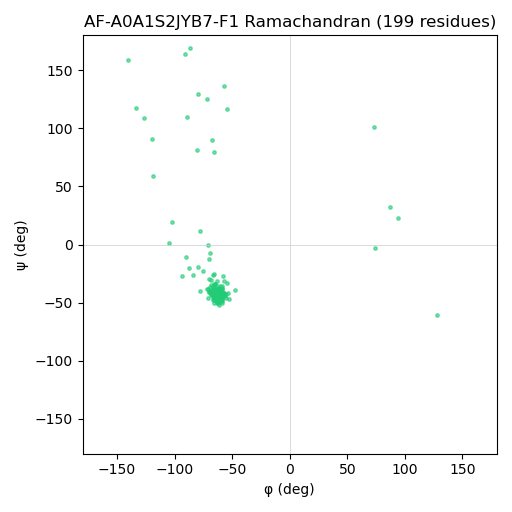-40.895 1.00 97.44 189 GLU A N 1
ATOM 1362 C CA . GLU A 1 189 ? 16.367 -2.628 -41.857 1.00 97.44 189 GLU A CA 1
ATOM 1363 C C . GLU A 1 189 ? 15.998 -1.910 -43.163 1.00 97.44 189 GLU A C 1
ATOM 1365 O O . GLU A 1 189 ? 16.183 -2.459 -44.251 1.00 97.44 189 GLU A O 1
ATOM 1370 N N . GLN A 1 190 ? 15.501 -0.671 -43.082 1.00 97.38 190 GLN A N 1
ATOM 1371 C CA . GLN A 1 190 ? 15.217 0.150 -44.260 1.00 97.38 190 GLN A CA 1
ATOM 1372 C C . GLN A 1 190 ? 16.484 0.432 -45.076 1.00 97.38 190 GLN A C 1
ATOM 1374 O O . GLN A 1 190 ? 16.459 0.287 -46.298 1.00 97.38 190 GLN A O 1
ATOM 1379 N N . ASP A 1 191 ? 17.580 0.801 -44.417 1.00 95.75 191 ASP A N 1
ATOM 1380 C CA . ASP A 1 191 ? 18.860 1.070 -45.069 1.00 95.75 191 ASP A CA 1
ATOM 1381 C C . ASP A 1 191 ? 19.384 -0.162 -45.823 1.00 95.75 191 ASP A C 1
ATOM 1383 O O . ASP A 1 191 ? 19.779 -0.049 -46.986 1.00 95.75 191 ASP A O 1
ATOM 1387 N N . VAL A 1 192 ? 19.309 -1.347 -45.203 1.00 96.00 192 VAL A N 1
ATOM 1388 C CA . VAL A 1 192 ? 19.704 -2.623 -45.826 1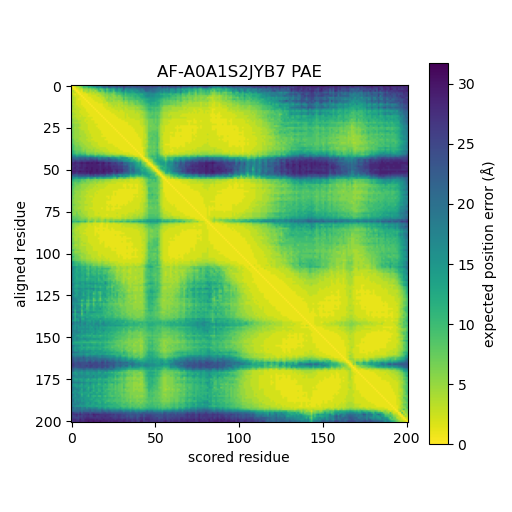.00 96.00 192 VAL A CA 1
ATOM 1389 C C . VAL A 1 192 ? 18.837 -2.939 -47.047 1.00 96.00 192 VAL A C 1
ATOM 1391 O O . VAL A 1 192 ? 19.373 -3.277 -48.104 1.00 96.00 192 VAL A O 1
ATOM 1394 N N . ARG A 1 193 ? 17.509 -2.780 -46.943 1.00 94.38 193 ARG A N 1
ATOM 1395 C CA . ARG A 1 193 ? 16.590 -3.009 -48.074 1.00 94.38 193 ARG A CA 1
ATOM 1396 C C . ARG A 1 193 ? 16.891 -2.087 -49.256 1.00 94.38 193 ARG A C 1
ATOM 1398 O O . ARG A 1 193 ? 16.964 -2.564 -50.385 1.00 94.38 193 ARG A O 1
ATOM 1405 N N . LEU A 1 194 ? 17.095 -0.792 -49.003 1.00 91.81 194 LEU A N 1
ATOM 1406 C CA . LEU A 1 194 ? 17.364 0.195 -50.056 1.00 91.81 194 LEU A CA 1
ATOM 1407 C C . LEU A 1 194 ? 18.706 -0.057 -50.759 1.00 91.81 194 LEU A C 1
ATOM 1409 O O . LEU A 1 194 ? 18.812 0.131 -51.972 1.00 91.81 194 LEU A O 1
ATOM 1413 N N . HIS A 1 195 ? 19.720 -0.516 -50.020 1.00 84.56 195 HIS A N 1
ATOM 1414 C CA . HIS A 1 195 ? 20.996 -0.916 -50.613 1.00 84.56 195 HIS A CA 1
ATOM 1415 C C . HIS A 1 195 ? 20.841 -2.140 -51.526 1.00 84.56 195 HIS A C 1
ATOM 1417 O O . HIS A 1 195 ? 21.357 -2.138 -52.641 1.00 84.56 195 HIS A O 1
ATOM 1423 N N . GLY A 1 196 ? 20.082 -3.152 -51.090 1.00 76.38 196 GLY A N 1
ATOM 1424 C CA . GLY A 1 196 ? 19.800 -4.347 -51.890 1.00 76.38 196 GLY A CA 1
ATOM 1425 C C . GLY A 1 196 ? 19.070 -4.041 -53.201 1.00 76.38 196 GLY A C 1
ATOM 1426 O O . GLY A 1 196 ? 19.419 -4.597 -54.238 1.00 76.38 196 GLY A O 1
ATOM 1427 N N . THR A 1 197 ? 18.113 -3.106 -53.192 1.00 70.38 197 THR A N 1
ATOM 1428 C CA . THR A 1 197 ? 17.402 -2.685 -54.413 1.00 70.38 197 THR A CA 1
ATOM 1429 C C . THR A 1 197 ? 18.272 -1.885 -55.381 1.00 70.38 197 THR A C 1
ATOM 1431 O O . THR A 1 197 ? 18.055 -1.959 -56.583 1.00 70.38 197 THR A O 1
ATOM 1434 N N . SER A 1 198 ? 19.267 -1.142 -54.881 1.00 69.00 198 SER A N 1
ATOM 1435 C CA . SER A 1 198 ? 20.176 -0.351 -55.723 1.00 69.00 198 SER A CA 1
ATOM 1436 C C . SER A 1 198 ? 21.286 -1.182 -56.373 1.00 69.00 198 SER A C 1
ATOM 1438 O O . SER A 1 198 ? 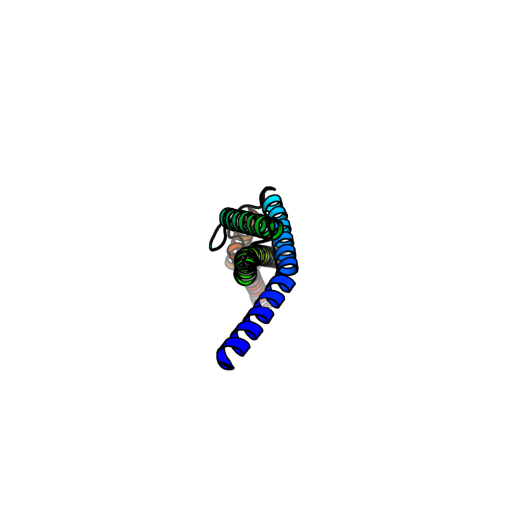21.897 -0.703 -57.320 1.00 69.00 198 SER A O 1
ATOM 1440 N N . ALA A 1 199 ? 21.586 -2.379 -55.861 1.00 61.00 199 ALA A N 1
ATOM 1441 C CA . ALA A 1 199 ? 22.598 -3.275 -56.428 1.00 61.00 199 ALA A CA 1
ATOM 1442 C C . ALA A 1 199 ? 22.030 -4.249 -57.482 1.00 61.00 199 ALA A C 1
ATOM 1444 O O . ALA A 1 199 ? 22.796 -4.942 -58.146 1.00 61.00 199 ALA A O 1
ATOM 1445 N N . ALA A 1 200 ? 20.701 -4.332 -57.605 1.00 58.91 200 ALA A N 1
ATOM 1446 C CA . ALA A 1 200 ? 19.993 -5.261 -58.489 1.00 58.91 200 ALA A CA 1
ATOM 1447 C C . ALA A 1 200 ? 19.405 -4.605 -59.759 1.00 58.91 200 ALA A C 1
ATOM 1449 O O . ALA A 1 200 ? 18.751 -5.298 -60.539 1.00 58.91 200 ALA A O 1
ATOM 1450 N N . GLY A 1 201 ? 19.608 -3.298 -59.955 1.00 47.12 201 GLY A N 1
ATOM 1451 C CA . GLY A 1 201 ? 19.223 -2.544 -61.156 1.00 47.12 201 GLY A CA 1
ATOM 1452 C C . GLY A 1 201 ? 20.430 -1.868 -61.781 1.00 47.12 201 GLY A C 1
ATOM 1453 O O . GLY A 1 201 ? 20.425 -1.731 -63.022 1.00 47.12 201 GLY A O 1
#

Solvent-accessible surface area (backbone atoms only — not comparable to full-atom values): 10482 Å² total; per-residue (Å²): 115,68,72,60,54,58,51,51,53,51,50,53,50,53,41,52,51,26,50,68,46,33,64,56,49,51,52,51,36,50,53,52,45,54,50,51,51,52,54,56,52,58,58,66,75,70,58,83,82,77,77,74,87,92,74,42,79,65,50,47,50,53,34,40,55,49,31,53,53,46,49,52,52,45,50,52,32,57,75,71,69,70,67,58,35,54,61,46,35,50,53,40,49,54,32,32,53,54,33,51,54,44,52,50,52,54,51,54,50,55,52,49,54,50,50,54,50,55,51,44,56,51,44,48,53,50,18,53,51,34,39,51,52,25,50,54,52,47,63,77,42,45,93,53,41,53,68,73,22,54,53,28,39,54,49,15,52,50,29,42,50,53,31,69,71,66,45,97,72,25,57,66,35,27,53,50,12,27,53,26,6,50,51,12,33,55,44,30,53,48,34,45,52,54,52,57,58,65,74,75,112

Sequence (201 aa):
MALLVDAVDRRAVELAEAAGRLPGALAEAEANLAEAAKVLEDLSGGLPGATAEGVTKADLRGRAARAEAVTGDVRRSVEEGRYDPVEALRRVAEADASLGAALAAVRGRGEEARRARAFLEHALLSARSAVGAADVYVAVHRPLVRAPARTRLAEALRRLDEASGGAEDALPSVQEADGLARSAQALAEQDVRLHGTSAAG